Protein AF-A0A6P9B1R2-F1 (afdb_monomer_lite)

Foldseek 3Di:
DVLLVVLLVLLVVVCVPPPCVVLSVLVNVLSVLVVQLVPDPDPVSNLVSLVVSLVSLVVSLVPPPLVDDLVNCLSVLLSLLVSLLVCLVDLSSNLSSLSVLVSSCVNPVPSNLVSNLVVLVVLADALAAHFLSSLSSLLSLCVRHPSSVVSCLVVVLRVLSNLLNNLVVCVVDVDPVCLSVLQSSLSSLQSCLQRVLVSLLCVDPPPDPSNVSVVSNLVSLLCLLLDPPRDPSSNVSSVSSVLSNLVSYPDPVSSVVLVVVSVCVSVVVVVDPDDDDDPDPSD

Radius of gyration: 22.74 Å; chains: 1; bounding box: 58×35×60 Å

pLDDT: mean 87.41, std 12.75, range [36.56, 97.44]

Secondary structure (DSSP, 8-state):
-HHHHHHHHHHHHHHTSTTSHHHHHHHHHHHHHHHHHHH--SHHHHHHHHHHHHHHHHHHTTTTGGGS-HHHHHHHHHHHHHHHHTTTT-HHHHHHHHHHHHHHHHHHHHHHHHHHHHHHHTT--TTSPPPHHHHHHHHHHHHH-HHHHHHHHHTHHHHHHHHHHHHHHHTT---GGGHHHHHHHHHHHHHHHHHSHHHHHHHHHS--TTHHHHHHHHHHHHHHHH-SSS-HHHHHHHHHHHHHHHTT-SSHHHHHHHHHHHHHHHHHHHT-SS---------

Structure (mmCIF, N/CA/C/O backbone):
data_AF-A0A6P9B1R2-F1
#
_entry.id   AF-A0A6P9B1R2-F1
#
loop_
_atom_site.group_PDB
_atom_site.id
_atom_site.type_symbol
_atom_site.label_atom_id
_atom_site.label_alt_id
_atom_site.label_comp_id
_atom_site.label_asym_id
_atom_site.label_entity_id
_atom_site.label_seq_id
_atom_site.pdbx_PDB_ins_code
_atom_site.Cartn_x
_atom_site.Cartn_y
_atom_site.Cartn_z
_atom_site.occupancy
_atom_site.B_iso_or_equiv
_atom_site.auth_seq_id
_atom_site.auth_comp_id
_atom_site.auth_asym_id
_atom_site.auth_atom_id
_atom_site.pdbx_PDB_model_num
ATOM 1 N N . MET A 1 1 ? -4.380 10.735 15.163 1.00 70.19 1 MET A N 1
ATOM 2 C CA . MET A 1 1 ? -4.880 11.207 16.492 1.00 70.19 1 MET A CA 1
ATOM 3 C C . MET A 1 1 ? -6.381 11.528 16.502 1.00 70.19 1 MET A C 1
ATOM 5 O O . MET A 1 1 ? -7.088 10.914 17.285 1.00 70.19 1 MET A O 1
ATOM 9 N N . GLN A 1 2 ? -6.894 12.401 15.625 1.00 84.44 2 GLN A N 1
ATOM 10 C CA . GLN A 1 2 ? -8.318 12.799 15.629 1.00 84.44 2 GLN A CA 1
ATOM 11 C C . GLN A 1 2 ? -9.311 11.625 15.487 1.00 84.44 2 GLN A C 1
ATOM 13 O O . GLN A 1 2 ? -10.304 11.568 16.204 1.00 84.44 2 GLN A O 1
ATOM 18 N N . GLU A 1 3 ? -9.040 10.661 14.599 1.00 89.06 3 GLU A N 1
ATOM 19 C CA . GLU A 1 3 ? -9.905 9.476 14.432 1.00 89.06 3 GLU A CA 1
ATOM 20 C C . GLU A 1 3 ? -9.923 8.574 15.673 1.00 89.06 3 GLU A C 1
ATOM 22 O O . GLU A 1 3 ? -10.958 8.012 16.016 1.00 89.06 3 GLU A O 1
ATOM 27 N N . LEU A 1 4 ? -8.803 8.489 16.393 1.00 91.94 4 LEU A N 1
ATOM 28 C CA . LEU A 1 4 ? -8.714 7.719 17.632 1.00 91.94 4 LEU A CA 1
ATOM 29 C C . LEU A 1 4 ? -9.548 8.361 18.750 1.00 91.94 4 LEU A C 1
ATOM 31 O O . LEU A 1 4 ? -10.242 7.659 19.481 1.00 91.94 4 LEU A O 1
ATOM 35 N N . GLU A 1 5 ? -9.518 9.690 18.863 1.00 91.44 5 GLU A N 1
ATOM 36 C CA . GLU A 1 5 ? -10.339 10.440 19.824 1.00 91.44 5 GLU A CA 1
ATOM 37 C C . GLU A 1 5 ? -11.833 10.301 19.512 1.00 91.44 5 GLU A C 1
ATOM 39 O O . GLU A 1 5 ? -12.620 10.001 20.408 1.00 91.44 5 GLU A O 1
ATOM 44 N N . ARG A 1 6 ? -12.217 10.426 18.234 1.00 92.88 6 ARG A N 1
ATOM 45 C CA . ARG A 1 6 ? -13.597 10.204 17.769 1.00 92.88 6 ARG A CA 1
ATOM 46 C C . ARG A 1 6 ? -14.080 8.786 18.063 1.00 92.88 6 ARG A C 1
ATOM 48 O O . ARG A 1 6 ? -15.176 8.612 18.586 1.00 92.88 6 ARG A O 1
ATOM 55 N N . CYS A 1 7 ? -13.255 7.785 17.761 1.00 94.94 7 CYS A N 1
ATOM 56 C CA . CYS A 1 7 ? -13.562 6.386 18.037 1.00 94.94 7 CYS A CA 1
ATOM 57 C C . CYS A 1 7 ? -13.716 6.134 19.543 1.00 94.94 7 CYS A C 1
ATOM 59 O O . CYS A 1 7 ? -14.652 5.464 19.965 1.00 94.94 7 CYS A O 1
ATOM 61 N N . THR A 1 8 ? -12.836 6.710 20.365 1.00 94.19 8 THR A N 1
ATOM 62 C CA . THR A 1 8 ? -12.911 6.586 21.830 1.00 94.19 8 THR A CA 1
ATOM 63 C C . THR A 1 8 ? -14.202 7.200 22.368 1.00 94.19 8 THR A C 1
ATOM 65 O O . THR A 1 8 ? -14.912 6.542 23.123 1.00 94.19 8 THR A O 1
ATOM 68 N N . ALA A 1 9 ? -14.551 8.415 21.932 1.00 93.50 9 ALA A N 1
ATOM 69 C CA . ALA A 1 9 ? -15.787 9.079 22.342 1.00 93.50 9 ALA A CA 1
ATOM 70 C C . ALA A 1 9 ? -17.036 8.263 21.964 1.00 93.50 9 ALA A C 1
ATOM 72 O O . ALA A 1 9 ? -17.967 8.164 22.757 1.00 93.50 9 ALA A O 1
ATOM 73 N N . PHE A 1 10 ? -17.036 7.633 20.787 1.00 93.81 10 PHE A N 1
ATOM 74 C CA . PHE A 1 10 ? -18.135 6.782 20.332 1.00 93.81 10 PHE A CA 1
ATOM 75 C C . PHE A 1 10 ? -18.354 5.550 21.227 1.00 93.81 10 PHE A C 1
ATOM 77 O O . PHE A 1 10 ? -19.482 5.251 21.603 1.00 93.81 10 PHE A O 1
ATOM 84 N N . TYR A 1 11 ? -17.295 4.837 21.621 1.00 92.12 11 TYR A N 1
ATOM 85 C CA . TYR A 1 11 ? -17.471 3.667 22.492 1.00 92.12 11 TYR A CA 1
ATOM 86 C C . TYR A 1 11 ? -17.733 4.032 23.957 1.00 92.12 11 TYR A C 1
ATOM 88 O O . TYR A 1 11 ? -18.358 3.251 24.668 1.00 92.12 11 TYR A O 1
ATOM 96 N N . GLN A 1 12 ? -17.336 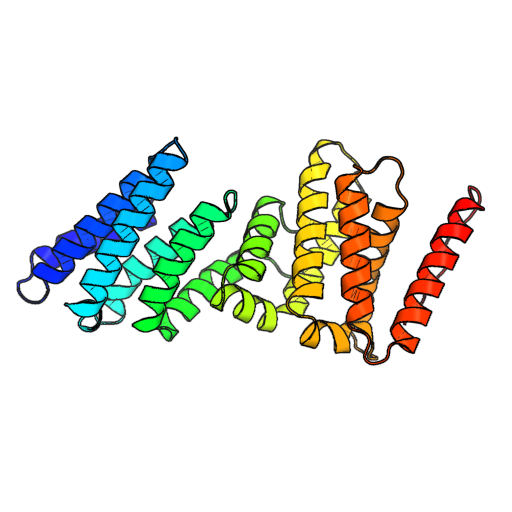5.229 24.400 1.00 91.75 12 GLN A N 1
ATOM 97 C CA . GLN A 1 12 ? -17.716 5.749 25.718 1.00 91.75 12 GLN A CA 1
ATOM 98 C C . GLN A 1 12 ? -19.224 6.008 25.825 1.00 91.75 12 GLN A C 1
ATOM 100 O O . GLN A 1 12 ? -19.808 5.764 26.878 1.00 91.75 12 GLN A O 1
ATOM 105 N N . THR A 1 13 ? -19.877 6.475 24.753 1.00 88.75 13 THR A N 1
ATOM 106 C CA . THR A 1 13 ? -21.338 6.658 24.764 1.00 88.75 13 THR A CA 1
ATOM 107 C C . THR A 1 13 ? -22.079 5.322 24.718 1.00 88.75 13 THR A C 1
ATOM 109 O O . THR A 1 13 ? -23.105 5.177 25.380 1.00 88.75 13 THR A O 1
ATOM 112 N N . LEU A 1 14 ? -21.544 4.330 23.998 1.00 83.00 14 LEU A N 1
ATOM 113 C CA . LEU A 1 14 ? -22.096 2.971 23.932 1.00 83.00 14 LEU A CA 1
ATOM 114 C C . LEU A 1 14 ? -21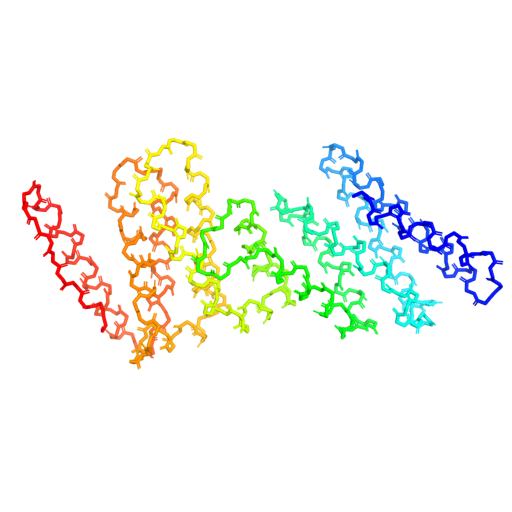.948 2.181 25.238 1.00 83.00 14 LEU A C 1
ATOM 116 O O . LEU A 1 14 ? -22.854 1.427 25.586 1.00 83.00 14 LEU A O 1
ATOM 120 N N . GLU A 1 15 ? -20.863 2.369 25.995 1.00 75.81 15 GLU A N 1
ATOM 121 C CA . GLU A 1 15 ? -20.668 1.709 27.298 1.00 75.81 15 GLU A CA 1
ATOM 122 C C . GLU A 1 15 ? -21.769 2.074 28.316 1.00 75.81 15 GLU A C 1
ATOM 124 O O . GLU A 1 15 ? -22.081 1.286 29.209 1.00 75.81 15 GLU A O 1
ATOM 129 N N . GLY A 1 16 ? -22.413 3.235 28.149 1.00 64.31 16 GLY A N 1
ATOM 130 C CA . GLY A 1 16 ? -23.575 3.650 28.939 1.00 64.31 16 GLY A CA 1
ATOM 131 C C . GLY A 1 16 ? -24.879 2.906 28.615 1.00 64.31 16 GLY A C 1
ATOM 132 O O . GLY A 1 16 ? -25.873 3.127 29.302 1.00 64.31 16 GLY A O 1
ATOM 133 N N . THR A 1 17 ? -24.900 2.043 27.592 1.00 69.00 17 THR A N 1
ATOM 134 C CA . THR A 1 17 ? -26.075 1.256 27.180 1.00 69.00 17 THR A CA 1
ATOM 135 C C . THR A 1 17 ? -25.887 -0.231 27.513 1.00 69.00 17 THR A C 1
ATOM 137 O O . THR A 1 17 ? -24.846 -0.816 27.217 1.00 69.00 17 THR A O 1
ATOM 140 N N . ASP A 1 18 ? -26.886 -0.869 28.137 1.00 67.38 18 ASP A N 1
ATOM 141 C CA . ASP A 1 18 ? -26.737 -2.213 28.735 1.00 67.38 18 ASP A CA 1
ATOM 142 C C . ASP A 1 18 ? -26.447 -3.347 27.729 1.00 67.38 18 ASP A C 1
ATOM 144 O O . ASP A 1 18 ? -25.859 -4.358 28.106 1.00 67.38 18 ASP A O 1
ATOM 148 N N . GLN A 1 19 ? -26.809 -3.204 26.448 1.00 68.81 19 GLN A N 1
ATOM 149 C CA . GLN A 1 19 ? -26.716 -4.296 25.464 1.00 68.81 19 GLN A CA 1
ATOM 150 C C . GLN A 1 19 ? -25.292 -4.621 24.984 1.00 68.81 19 GLN A C 1
ATOM 152 O O . GLN A 1 19 ? -25.050 -5.752 24.579 1.0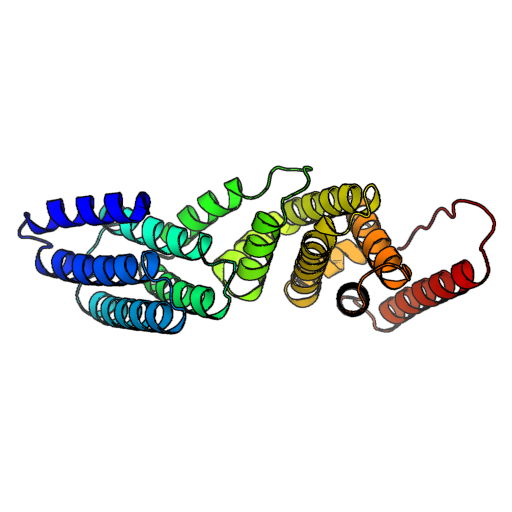0 68.81 19 GLN A O 1
ATOM 157 N N . LEU A 1 20 ? -24.348 -3.673 25.027 1.00 77.62 20 LEU A N 1
ATOM 158 C CA . LEU A 1 20 ? -22.985 -3.851 24.490 1.00 77.62 20 LEU A CA 1
ATOM 159 C C . LEU A 1 20 ? -21.897 -3.394 25.467 1.00 77.62 20 LEU A C 1
ATOM 161 O O . LEU A 1 20 ? -20.763 -3.113 25.067 1.00 77.62 20 LEU A O 1
ATOM 165 N N . ARG A 1 21 ? -22.228 -3.298 26.757 1.00 81.88 21 ARG A N 1
ATOM 166 C CA . ARG A 1 21 ? -21.353 -2.710 27.774 1.00 81.88 21 ARG A CA 1
ATOM 167 C C . ARG A 1 21 ? -20.012 -3.433 27.897 1.00 81.88 21 ARG A C 1
ATOM 169 O O . ARG A 1 21 ? -18.966 -2.789 27.874 1.00 81.88 21 ARG A O 1
ATOM 176 N N . GLU A 1 22 ? -20.023 -4.764 27.971 1.00 84.56 22 GLU A N 1
ATOM 177 C CA . GLU A 1 22 ? -18.790 -5.553 28.099 1.00 84.56 22 GLU A CA 1
ATOM 178 C C . GLU A 1 22 ? -17.910 -5.442 26.843 1.00 84.56 22 GLU A C 1
ATOM 180 O O . GLU A 1 22 ? -16.706 -5.192 26.950 1.00 84.56 22 GLU A O 1
ATOM 185 N N . THR A 1 23 ? -18.501 -5.560 25.651 1.00 87.56 23 THR A N 1
ATOM 186 C CA . THR A 1 23 ? -17.797 -5.410 24.367 1.00 87.56 23 THR A CA 1
ATOM 187 C C . THR A 1 23 ? -17.195 -4.011 24.222 1.00 87.56 23 THR A C 1
ATOM 189 O O . THR A 1 23 ? -16.020 -3.878 23.878 1.00 87.56 23 THR A O 1
ATOM 192 N N . SER A 1 24 ? -17.955 -2.969 24.566 1.00 88.25 24 SER A N 1
ATOM 193 C CA . SER A 1 24 ? -17.503 -1.572 24.512 1.00 88.25 24 SER A CA 1
ATOM 194 C C . SER A 1 24 ? -16.335 -1.316 25.464 1.00 88.25 24 SER A C 1
ATOM 196 O O . SER A 1 24 ? -15.337 -0.728 25.054 1.00 88.25 24 SER A O 1
ATOM 198 N N . SER A 1 25 ? -16.393 -1.837 26.694 1.00 89.50 25 SER A N 1
ATOM 199 C CA . SER A 1 25 ? -15.311 -1.696 27.677 1.00 89.50 25 SER A CA 1
ATOM 200 C C . SER A 1 25 ? -13.995 -2.320 27.187 1.00 89.50 25 SER A C 1
ATOM 202 O O . SER A 1 25 ? -12.922 -1.716 27.257 1.00 89.50 25 SER A O 1
ATOM 204 N N . HIS A 1 26 ? -14.065 -3.507 26.578 1.00 90.56 26 HIS A N 1
ATOM 205 C CA . HIS A 1 26 ? -12.893 -4.157 25.988 1.00 90.56 26 HIS A CA 1
ATOM 206 C C . HIS A 1 26 ? -12.357 -3.420 24.750 1.00 90.56 26 HIS A C 1
ATOM 208 O O . HIS A 1 26 ? -11.141 -3.383 24.537 1.00 90.56 26 HIS A O 1
ATOM 214 N N . ILE A 1 27 ? -13.230 -2.815 23.939 1.00 93.19 27 ILE A N 1
ATOM 215 C CA . ILE A 1 27 ? -12.806 -1.970 22.815 1.00 93.19 27 ILE A CA 1
ATOM 216 C C . ILE A 1 27 ? -12.114 -0.708 23.328 1.00 93.19 27 ILE A C 1
ATOM 218 O O . ILE A 1 27 ? -11.081 -0.327 22.784 1.00 93.19 27 ILE A O 1
ATOM 222 N N . LEU A 1 28 ? -12.601 -0.099 24.409 1.00 94.31 28 LEU A N 1
ATOM 223 C CA . LEU A 1 28 ? -11.943 1.049 25.034 1.00 94.31 28 LEU A CA 1
ATOM 224 C C . LEU A 1 28 ? -10.533 0.702 25.531 1.00 94.31 28 LEU A C 1
ATOM 226 O O . LEU A 1 28 ? -9.613 1.492 25.319 1.00 94.31 28 LEU A O 1
ATOM 230 N N . LEU A 1 29 ? -10.322 -0.495 26.090 1.00 94.50 29 LEU A N 1
ATOM 231 C CA . LEU A 1 29 ? -8.975 -0.978 26.432 1.00 94.50 29 LEU A CA 1
ATOM 232 C C . LEU A 1 29 ? -8.079 -1.109 25.192 1.00 94.50 29 LEU A C 1
ATOM 234 O O . LEU A 1 29 ? -6.918 -0.700 25.215 1.00 94.50 29 LEU A O 1
ATOM 238 N N . LEU A 1 30 ? -8.613 -1.634 24.087 1.00 95.12 30 LEU A N 1
ATOM 239 C CA . LEU A 1 30 ? -7.881 -1.715 22.822 1.00 95.12 30 LEU A CA 1
ATOM 240 C C . LEU A 1 30 ? -7.515 -0.321 22.290 1.00 95.12 30 LEU A C 1
ATOM 242 O O . LEU A 1 30 ? -6.375 -0.097 21.877 1.00 95.12 30 LEU A O 1
ATOM 246 N N . LEU A 1 31 ? -8.449 0.631 22.334 1.00 95.62 31 LEU A N 1
ATOM 247 C CA . LEU A 1 31 ? -8.218 2.013 21.911 1.00 95.62 31 LEU A CA 1
ATOM 248 C C . LEU A 1 31 ? -7.200 2.712 22.813 1.00 95.62 31 LEU A C 1
ATOM 250 O O . LEU A 1 31 ? -6.373 3.476 22.318 1.00 95.62 31 LEU A O 1
ATOM 254 N N . GLN A 1 32 ? -7.181 2.401 24.110 1.00 95.50 32 GLN A N 1
ATOM 255 C CA . GLN A 1 32 ? -6.156 2.880 25.029 1.00 95.50 32 GLN A CA 1
ATOM 256 C C . GLN A 1 32 ? -4.766 2.374 24.622 1.00 95.50 32 GLN A C 1
ATOM 258 O O . GLN A 1 32 ? -3.831 3.176 24.547 1.00 95.50 32 GLN A O 1
ATOM 263 N N . SER A 1 33 ? -4.614 1.088 24.286 1.00 95.75 33 SER A N 1
ATOM 264 C CA . SER A 1 33 ? -3.348 0.553 23.762 1.00 95.75 33 SER A CA 1
ATOM 265 C C . SER A 1 33 ? -2.939 1.238 22.450 1.00 95.75 33 SER A C 1
ATOM 267 O O . SER A 1 33 ? -1.780 1.633 22.303 1.00 95.75 33 SER A O 1
ATOM 269 N N . LEU A 1 34 ? -3.879 1.478 21.526 1.00 95.38 34 LEU A N 1
ATOM 270 C CA . LEU A 1 34 ? -3.610 2.241 20.296 1.00 95.38 34 LEU A CA 1
ATOM 271 C C . LEU A 1 34 ? -3.215 3.701 20.585 1.00 95.38 34 LEU A C 1
ATOM 273 O O . LEU A 1 34 ? -2.345 4.254 19.911 1.00 95.38 34 LEU A O 1
ATOM 277 N N . GLN A 1 35 ? -3.775 4.316 21.625 1.00 94.31 35 GLN A N 1
ATOM 278 C CA . GLN A 1 35 ? -3.403 5.661 22.062 1.00 94.31 35 GLN A CA 1
ATOM 279 C C . GLN A 1 35 ? -1.986 5.717 22.622 1.00 94.31 35 GLN A C 1
ATOM 281 O O . GLN A 1 35 ? -1.231 6.634 22.292 1.00 94.31 35 GLN A O 1
ATOM 286 N N . GLN A 1 36 ? -1.601 4.732 23.434 1.00 93.56 36 GLN A N 1
ATOM 287 C CA . GLN A 1 36 ? -0.235 4.622 23.948 1.00 93.56 36 GLN A CA 1
ATOM 288 C C . GLN A 1 36 ? 0.764 4.337 22.824 1.00 93.56 36 GLN A C 1
ATOM 290 O O . GLN A 1 36 ? 1.874 4.870 22.819 1.00 93.56 36 GLN A O 1
ATOM 295 N N . PHE A 1 37 ? 0.365 3.542 21.831 1.00 93.75 37 PHE A N 1
ATOM 296 C CA . PHE A 1 37 ? 1.126 3.360 20.602 1.00 93.75 37 PHE A CA 1
ATOM 297 C C . PHE A 1 37 ? 1.344 4.698 19.865 1.00 93.75 37 PHE A C 1
ATOM 299 O O . PHE A 1 37 ? 2.488 5.040 19.554 1.00 93.75 37 PHE A O 1
ATOM 306 N N . ALA A 1 38 ? 0.282 5.476 19.634 1.00 91.25 38 ALA A N 1
ATOM 307 C CA . ALA A 1 38 ? 0.357 6.735 18.893 1.00 91.25 38 ALA A CA 1
ATOM 308 C C . ALA A 1 38 ? 1.213 7.796 19.609 1.00 91.25 38 ALA A C 1
ATOM 310 O O . ALA A 1 38 ? 1.971 8.516 18.961 1.00 91.25 38 ALA A O 1
ATOM 311 N N . LYS A 1 39 ? 1.131 7.864 20.946 1.00 90.38 39 LYS A N 1
ATOM 312 C CA . LYS A 1 39 ? 1.898 8.805 21.785 1.00 90.38 39 LYS A CA 1
ATOM 313 C C . LYS A 1 39 ? 3.344 8.371 22.040 1.00 90.38 39 LYS A C 1
ATOM 315 O O . LYS A 1 39 ? 4.161 9.188 22.457 1.00 90.38 39 LYS A O 1
ATOM 320 N N . GLY A 1 40 ? 3.669 7.096 21.834 1.00 86.69 40 GLY A N 1
ATOM 321 C CA . GLY A 1 40 ? 5.012 6.584 22.078 1.00 86.69 40 GLY A CA 1
ATOM 322 C C . GLY A 1 40 ? 6.051 7.236 21.160 1.00 86.69 40 GLY A C 1
ATOM 323 O O . GLY A 1 40 ? 5.804 7.440 19.977 1.00 86.69 40 GLY A O 1
ATOM 324 N N . SER A 1 41 ? 7.247 7.511 21.675 1.00 84.06 41 SER A N 1
ATOM 325 C CA . SER A 1 41 ? 8.403 7.939 20.866 1.00 84.06 41 SER A CA 1
ATOM 326 C C . SER A 1 41 ? 9.376 6.788 20.585 1.00 84.06 41 SER A C 1
ATOM 328 O O . SER A 1 41 ? 10.067 6.779 19.570 1.00 84.06 41 SER A O 1
ATOM 330 N N . VAL A 1 42 ? 9.392 5.770 21.451 1.00 91.31 42 VAL A N 1
ATOM 331 C CA . VAL A 1 42 ? 10.317 4.630 21.381 1.00 91.31 42 VAL A CA 1
ATOM 332 C C . VAL A 1 42 ? 9.690 3.463 20.617 1.00 91.31 42 VAL A C 1
ATOM 334 O O . VAL A 1 42 ? 8.636 2.955 21.005 1.00 91.31 42 VAL A O 1
ATOM 337 N N . LYS A 1 43 ? 10.378 2.975 19.573 1.00 88.62 43 LYS A N 1
ATOM 338 C CA . LYS A 1 43 ? 9.916 1.868 18.711 1.00 88.62 43 LYS A CA 1
ATOM 339 C C . LYS A 1 43 ? 9.487 0.628 19.504 1.00 88.62 43 LYS A C 1
ATOM 341 O O . LYS A 1 43 ? 8.390 0.124 19.298 1.00 88.62 43 LYS A O 1
ATOM 346 N N . ARG A 1 44 ? 10.309 0.178 20.457 1.00 90.50 44 ARG A N 1
ATOM 347 C CA . ARG A 1 44 ? 10.016 -1.004 21.289 1.00 90.50 44 ARG A CA 1
ATOM 348 C C . ARG A 1 44 ? 8.722 -0.852 22.098 1.00 90.50 44 ARG A C 1
ATOM 350 O O . ARG A 1 44 ? 7.967 -1.809 22.237 1.00 90.50 44 ARG A O 1
ATOM 357 N N . CYS A 1 45 ? 8.444 0.350 22.606 1.00 91.12 45 CYS A N 1
ATOM 358 C CA . CYS A 1 45 ? 7.199 0.635 23.320 1.00 91.12 45 CYS A CA 1
ATOM 359 C C . CYS A 1 45 ? 6.000 0.619 22.365 1.00 91.12 45 CYS A C 1
ATOM 361 O O . CYS A 1 45 ? 4.975 0.027 22.690 1.00 91.12 45 CYS A O 1
ATOM 363 N N . LYS A 1 46 ? 6.144 1.200 21.164 1.00 93.50 46 LYS A N 1
ATOM 364 C CA . LYS A 1 46 ? 5.117 1.132 20.113 1.00 93.50 46 LYS A CA 1
ATOM 365 C C . LYS A 1 46 ? 4.768 -0.312 19.753 1.00 93.50 46 LYS A C 1
ATOM 367 O O . LYS A 1 46 ? 3.594 -0.659 19.719 1.00 93.50 46 LYS A O 1
ATOM 372 N N . GLU A 1 47 ? 5.774 -1.155 19.537 1.00 93.75 47 GLU A N 1
ATOM 373 C CA . GLU A 1 47 ? 5.577 -2.574 19.219 1.00 93.75 47 GLU A CA 1
ATOM 374 C C . GLU A 1 47 ? 4.859 -3.326 20.340 1.00 93.75 47 GLU A C 1
ATOM 376 O O . GLU A 1 47 ? 3.946 -4.098 20.056 1.00 93.75 47 GLU A O 1
ATOM 381 N N . LYS A 1 48 ? 5.231 -3.070 21.602 1.00 94.44 48 LYS A N 1
ATOM 382 C CA . LYS A 1 48 ? 4.562 -3.655 22.770 1.00 94.44 48 LYS A CA 1
ATOM 383 C C . LYS A 1 48 ? 3.083 -3.259 22.830 1.00 94.44 48 LYS A C 1
ATOM 385 O O . LYS A 1 48 ? 2.232 -4.125 22.980 1.00 94.44 48 LYS A O 1
ATOM 390 N N . ASN A 1 49 ? 2.772 -1.977 22.653 1.00 95.12 49 ASN A N 1
ATOM 391 C CA . ASN A 1 49 ? 1.390 -1.491 22.682 1.00 95.12 49 ASN A CA 1
ATOM 392 C C . ASN A 1 49 ? 0.541 -2.074 21.534 1.00 95.12 49 ASN A C 1
ATOM 394 O O . ASN A 1 49 ? -0.624 -2.405 21.737 1.00 95.12 49 ASN A O 1
ATOM 398 N N . LEU A 1 50 ? 1.116 -2.252 20.337 1.00 96.00 50 LEU A N 1
ATOM 399 C CA . LEU A 1 50 ? 0.426 -2.920 19.223 1.00 96.00 50 LEU A CA 1
ATOM 400 C C . LEU A 1 50 ? 0.224 -4.421 19.464 1.00 96.00 50 LEU A C 1
ATOM 402 O O . LEU A 1 50 ? -0.780 -4.983 19.027 1.00 96.00 50 LEU A O 1
ATOM 406 N N . GLU A 1 51 ? 1.160 -5.077 20.148 1.00 95.25 51 GLU A N 1
ATOM 407 C CA . GLU A 1 51 ? 1.007 -6.470 20.574 1.00 95.25 51 GLU A CA 1
ATOM 408 C C . GLU A 1 51 ? -0.155 -6.615 21.566 1.00 95.25 51 GLU A C 1
ATOM 410 O O . GLU A 1 51 ? -1.029 -7.456 21.372 1.00 95.25 51 GLU A O 1
ATOM 415 N N . GLU A 1 52 ? -0.221 -5.746 22.577 1.00 95.75 52 GLU A N 1
ATOM 416 C CA . GLU A 1 52 ? -1.333 -5.705 23.533 1.00 95.75 52 GLU A CA 1
ATOM 417 C C . GLU A 1 52 ? -2.675 -5.456 22.825 1.00 95.75 52 GLU A C 1
ATOM 419 O O . GLU A 1 52 ? -3.626 -6.213 23.032 1.00 95.75 52 GLU A O 1
ATOM 424 N N . ALA A 1 53 ? -2.737 -4.473 21.918 1.00 96.19 53 ALA A N 1
ATOM 425 C CA . ALA A 1 53 ? -3.930 -4.202 21.114 1.00 96.19 53 ALA A CA 1
ATOM 426 C C . ALA A 1 53 ? -4.354 -5.424 20.276 1.00 96.19 53 ALA A C 1
ATOM 428 O O . ALA A 1 53 ? -5.534 -5.768 20.227 1.00 96.19 53 ALA A O 1
ATOM 429 N N . SER A 1 54 ? -3.395 -6.130 19.669 1.00 94.50 54 SER A N 1
ATOM 430 C CA . SER A 1 54 ? -3.663 -7.347 18.889 1.00 94.50 54 SER A CA 1
ATOM 431 C C . SER A 1 54 ? -4.238 -8.471 19.757 1.00 94.50 54 SER A C 1
ATOM 433 O O . SER A 1 54 ? -5.180 -9.155 19.353 1.00 94.50 54 SER A O 1
ATOM 435 N N . GLN A 1 55 ? -3.708 -8.656 20.968 1.00 94.06 55 GLN A N 1
ATOM 436 C CA . GLN A 1 55 ? -4.190 -9.669 21.908 1.00 94.06 55 GLN A CA 1
ATOM 437 C C . GLN A 1 55 ? -5.592 -9.349 22.434 1.00 94.06 55 GLN A C 1
ATOM 439 O O . GLN A 1 55 ? -6.415 -10.259 22.565 1.00 94.06 55 GLN A O 1
ATOM 444 N N . LEU A 1 56 ? -5.878 -8.073 22.707 1.00 94.06 56 LEU A N 1
ATOM 445 C CA . LEU A 1 56 ? -7.213 -7.608 23.082 1.00 94.06 56 LEU A CA 1
ATOM 446 C C . LEU A 1 56 ? -8.211 -7.854 21.947 1.00 94.06 56 LEU A C 1
ATOM 448 O O . LEU A 1 56 ? -9.262 -8.449 22.191 1.00 94.06 56 LEU A O 1
ATOM 452 N N . LEU A 1 57 ? -7.849 -7.518 20.703 1.00 93.56 57 LEU A N 1
ATOM 453 C CA . LEU A 1 57 ? -8.704 -7.779 19.546 1.00 93.56 57 LEU A CA 1
ATOM 454 C C . LEU A 1 57 ? -8.977 -9.275 19.374 1.00 93.56 57 LEU A C 1
ATOM 456 O O . LEU A 1 57 ? -10.120 -9.678 19.211 1.00 93.56 57 LEU A O 1
ATOM 460 N N . ALA A 1 58 ? -7.957 -10.126 19.499 1.00 91.06 58 ALA A N 1
ATOM 461 C CA . ALA A 1 58 ? -8.125 -11.574 19.388 1.00 91.06 58 ALA A CA 1
ATOM 462 C C . ALA A 1 58 ? -9.024 -12.178 20.487 1.00 91.06 58 ALA A C 1
ATOM 464 O O . ALA A 1 58 ? -9.572 -13.273 20.319 1.00 91.06 58 ALA A O 1
ATOM 465 N N . ARG A 1 59 ? -9.156 -11.521 21.647 1.00 89.75 59 ARG A N 1
ATOM 466 C CA . ARG A 1 59 ? -10.130 -11.900 22.687 1.00 89.75 59 ARG A CA 1
ATOM 467 C C . ARG A 1 59 ? -11.529 -11.401 22.325 1.00 89.75 59 ARG A C 1
ATOM 469 O O . ARG A 1 59 ? -12.468 -12.186 22.413 1.00 89.75 59 ARG A O 1
ATOM 476 N N . LEU A 1 60 ? -11.641 -10.158 21.854 1.00 89.25 60 LEU A N 1
ATOM 477 C CA . LEU A 1 60 ? -12.885 -9.546 21.374 1.00 89.25 60 LEU A CA 1
ATOM 478 C C . LEU A 1 60 ? -13.521 -10.331 20.221 1.00 89.25 60 LEU A C 1
ATOM 480 O O . LEU A 1 60 ? -14.713 -10.630 20.272 1.00 89.25 60 LEU A O 1
ATOM 484 N N . SER A 1 61 ? -12.729 -10.745 19.228 1.00 86.75 61 SER A N 1
ATOM 485 C CA . SER A 1 61 ? -13.191 -11.553 18.089 1.00 86.75 61 SER A CA 1
ATOM 486 C C . SER A 1 61 ? -13.852 -12.868 18.509 1.00 86.75 61 SER A C 1
ATOM 488 O O . SER A 1 61 ? -14.649 -13.411 17.759 1.00 86.75 61 SER A O 1
ATOM 490 N N . ARG A 1 62 ? -13.539 -13.386 19.705 1.00 84.06 62 ARG A N 1
ATOM 491 C CA . ARG A 1 62 ? -14.135 -14.617 20.247 1.00 84.06 62 ARG A CA 1
ATOM 492 C C . ARG A 1 62 ? -15.364 -14.380 21.124 1.00 84.06 62 ARG A C 1
ATOM 494 O O . ARG A 1 62 ? -16.025 -15.354 21.463 1.00 84.06 62 ARG A O 1
ATOM 501 N N . ARG A 1 63 ? -15.604 -13.145 21.574 1.00 75.38 63 ARG A N 1
ATOM 502 C CA . ARG A 1 63 ? -16.507 -12.856 22.703 1.00 75.38 63 ARG A CA 1
ATOM 503 C C . ARG A 1 63 ? -17.560 -11.777 22.460 1.00 75.38 63 ARG A C 1
ATOM 505 O O . ARG A 1 63 ? -18.388 -11.600 23.335 1.00 75.38 63 ARG A O 1
ATOM 512 N N . GLY A 1 64 ? -17.524 -11.057 21.340 1.00 76.19 64 GLY A N 1
ATOM 513 C CA . GLY A 1 64 ? -18.530 -10.014 21.096 1.00 76.19 64 GLY A CA 1
ATOM 514 C C . GLY A 1 64 ? -18.284 -9.110 19.893 1.00 76.19 64 GLY A C 1
ATOM 515 O O . GLY A 1 64 ? -19.160 -8.341 19.522 1.00 76.19 64 GLY A O 1
ATOM 516 N N . LEU A 1 65 ? -17.125 -9.192 19.227 1.00 83.00 65 LEU A N 1
ATOM 517 C CA . LEU A 1 65 ? -16.857 -8.336 18.063 1.00 83.00 65 LEU A CA 1
ATOM 518 C C . LEU A 1 65 ? -17.828 -8.595 16.896 1.00 83.00 65 LEU A C 1
ATOM 520 O O . LEU A 1 65 ? -18.167 -7.660 16.182 1.00 83.00 65 LEU A O 1
ATOM 524 N N . GLY A 1 66 ? -18.288 -9.840 16.731 1.00 81.25 66 GLY A N 1
ATOM 525 C CA . GLY A 1 66 ? -19.284 -10.210 15.720 1.00 81.25 66 GLY A CA 1
ATOM 526 C C . GLY A 1 66 ? -20.717 -9.771 16.049 1.00 81.25 66 GLY A C 1
ATOM 527 O O . GLY A 1 66 ? -21.582 -9.855 15.185 1.00 81.25 66 GLY A O 1
ATOM 528 N N . GLU A 1 67 ? -20.976 -9.303 17.273 1.00 84.19 67 GLU A N 1
ATOM 529 C CA . GLU A 1 67 ? -22.277 -8.750 17.678 1.00 84.19 67 GLU A CA 1
ATOM 530 C C . GLU A 1 67 ? -22.412 -7.273 17.290 1.00 84.19 67 GLU A C 1
ATOM 532 O O . GLU A 1 67 ? -23.517 -6.732 17.280 1.00 84.19 67 GLU A O 1
ATOM 537 N N . LEU A 1 68 ? -21.294 -6.613 16.963 1.00 86.88 68 LEU A N 1
ATOM 538 C CA . LEU A 1 68 ? -21.314 -5.246 16.467 1.00 86.88 68 LEU A CA 1
ATOM 539 C C . LEU A 1 68 ? -21.885 -5.214 15.056 1.00 86.88 68 LEU A C 1
ATOM 541 O O . LEU A 1 68 ? -21.394 -5.885 14.144 1.00 86.88 68 LEU A O 1
ATOM 545 N N . ASP A 1 69 ? -22.875 -4.354 14.859 1.00 89.81 69 ASP A N 1
ATOM 546 C CA . ASP A 1 69 ? -23.312 -4.017 13.519 1.00 89.81 69 ASP A CA 1
ATOM 547 C C . ASP A 1 69 ? -22.243 -3.198 12.770 1.00 89.81 69 ASP A C 1
ATOM 549 O O . ASP A 1 69 ? -21.182 -2.813 13.283 1.00 89.81 69 ASP A O 1
ATOM 553 N N . ARG A 1 70 ? -22.520 -2.944 11.491 1.00 93.00 70 ARG A N 1
ATOM 554 C CA . ARG A 1 70 ? -21.614 -2.201 10.613 1.00 93.00 70 ARG A CA 1
ATOM 555 C C . ARG A 1 70 ? -21.315 -0.797 11.149 1.00 93.00 70 ARG A C 1
ATOM 557 O O . ARG A 1 70 ? -20.171 -0.355 11.050 1.00 93.00 70 ARG A O 1
ATOM 564 N N . GLU A 1 71 ? -22.312 -0.114 11.707 1.00 91.19 71 GLU A N 1
ATOM 565 C CA . GLU A 1 71 ? -22.189 1.268 12.183 1.00 91.19 71 GLU A CA 1
ATOM 566 C C . GLU A 1 71 ? -21.377 1.347 13.476 1.00 91.19 71 GLU A C 1
ATOM 568 O O . GLU A 1 71 ? -20.530 2.229 13.621 1.00 91.19 71 GLU A O 1
ATOM 573 N N . ALA A 1 72 ? -21.549 0.380 14.375 1.00 91.06 72 ALA A N 1
ATOM 574 C CA . ALA A 1 72 ? -20.777 0.269 15.598 1.00 91.06 72 ALA A CA 1
ATOM 575 C C . ALA A 1 72 ? -19.328 -0.151 15.337 1.00 91.06 72 ALA A C 1
ATOM 577 O O . ALA A 1 72 ? -18.446 0.249 16.087 1.00 91.06 72 ALA A O 1
ATOM 578 N N . MET A 1 73 ? -19.045 -0.926 14.287 1.00 93.25 73 MET A N 1
ATOM 579 C CA . MET A 1 73 ? -17.686 -1.365 13.941 1.00 93.25 73 MET A CA 1
ATOM 580 C C . MET A 1 73 ? -16.902 -0.340 13.104 1.00 93.25 73 MET A C 1
ATOM 582 O O . MET A 1 73 ? -15.669 -0.294 13.161 1.00 93.25 73 MET A O 1
ATOM 586 N N . LEU A 1 74 ? -17.593 0.502 12.336 1.00 95.25 74 LEU A N 1
ATOM 587 C CA . LEU A 1 74 ? -16.986 1.462 11.414 1.00 95.25 74 LEU A CA 1
ATOM 588 C C . LEU A 1 74 ? -15.958 2.416 12.072 1.00 95.25 74 LEU A C 1
ATOM 590 O O . LEU A 1 74 ? -14.869 2.567 11.507 1.00 95.25 74 LEU A O 1
ATOM 594 N N . PRO A 1 75 ? -16.215 3.036 13.244 1.00 95.25 75 PRO A N 1
ATOM 595 C CA . PRO A 1 75 ? -15.238 3.902 13.908 1.00 95.25 75 PRO A CA 1
ATOM 596 C C . PRO A 1 75 ? -13.930 3.181 14.245 1.00 95.25 75 PRO A C 1
ATOM 598 O O . PRO A 1 75 ? -12.849 3.741 14.051 1.00 95.25 75 PRO A O 1
ATOM 601 N N . LEU A 1 76 ? -14.017 1.919 14.679 1.00 95.62 76 LEU A N 1
ATOM 602 C CA . LEU A 1 76 ? -12.848 1.102 14.998 1.00 95.62 76 LEU A CA 1
ATOM 603 C C . LEU A 1 76 ? -12.027 0.790 13.743 1.00 95.62 76 LEU A C 1
ATOM 605 O O . LEU A 1 76 ? -10.806 0.961 13.751 1.00 95.62 76 LEU A O 1
ATOM 609 N N . VAL A 1 77 ? -12.691 0.396 12.652 1.00 96.62 77 VAL A N 1
ATOM 610 C CA . VAL A 1 77 ? -12.038 0.143 11.356 1.00 96.62 77 VAL A CA 1
ATOM 611 C C . VAL A 1 77 ? -11.311 1.393 10.860 1.00 96.62 77 VAL A C 1
ATOM 613 O O . VAL A 1 77 ? -10.122 1.324 10.542 1.00 96.62 77 VAL A O 1
ATOM 616 N N . ARG A 1 78 ? -11.980 2.555 10.861 1.00 96.19 78 ARG A N 1
ATOM 617 C CA . ARG A 1 78 ? -11.365 3.834 10.465 1.00 96.19 78 ARG A CA 1
ATOM 618 C C . ARG A 1 78 ? -10.168 4.186 11.330 1.00 96.19 78 ARG A C 1
ATOM 620 O O . ARG A 1 78 ? -9.133 4.586 10.801 1.00 96.19 78 ARG A O 1
ATOM 627 N N . CYS A 1 79 ? -10.291 4.011 12.642 1.00 96.19 79 CYS A N 1
ATOM 628 C CA . CYS A 1 79 ? -9.213 4.286 13.578 1.00 96.19 79 CYS A CA 1
ATOM 629 C C . CYS A 1 79 ? -7.970 3.437 13.277 1.00 96.19 79 CYS A C 1
ATOM 631 O O . CYS A 1 79 ? -6.874 3.981 13.143 1.00 96.19 79 CYS A O 1
ATOM 633 N N . VAL A 1 80 ? -8.128 2.116 13.141 1.00 96.38 80 VAL A N 1
ATOM 634 C CA . VAL A 1 80 ? -7.002 1.199 12.902 1.00 96.38 80 VAL A CA 1
ATOM 635 C C . VAL A 1 80 ? -6.357 1.454 11.541 1.00 96.38 80 VAL A C 1
ATOM 637 O O . VAL A 1 80 ? -5.133 1.575 11.470 1.00 96.38 80 VAL A O 1
ATOM 640 N N . LEU A 1 81 ? -7.156 1.604 10.480 1.00 96.12 81 LEU A N 1
ATOM 641 C CA . LEU A 1 81 ? -6.632 1.925 9.151 1.00 96.12 81 LEU A CA 1
ATOM 642 C C . LEU A 1 81 ? -5.903 3.272 9.152 1.00 96.12 81 LEU A C 1
ATOM 644 O O . LEU A 1 81 ? -4.832 3.396 8.564 1.00 96.12 81 LEU A O 1
ATOM 648 N N . ARG A 1 82 ? -6.413 4.279 9.871 1.00 94.44 82 ARG A N 1
ATOM 649 C CA . ARG A 1 82 ? -5.723 5.567 9.997 1.00 94.44 82 ARG A CA 1
ATOM 650 C C . ARG A 1 82 ? -4.387 5.434 10.724 1.00 94.44 82 ARG A C 1
ATOM 652 O O . ARG A 1 82 ? -3.402 6.007 10.267 1.00 94.44 82 ARG A O 1
ATOM 659 N N . CYS A 1 83 ? -4.325 4.653 11.802 1.00 93.88 83 CYS A N 1
ATOM 660 C CA . CYS A 1 83 ? -3.057 4.336 12.458 1.00 93.88 83 CYS A CA 1
ATOM 661 C C . CYS A 1 83 ? -2.084 3.646 11.493 1.00 93.88 83 CYS A C 1
ATOM 663 O O . CYS A 1 83 ? -0.909 3.996 11.478 1.00 93.88 83 CYS A O 1
ATOM 665 N N . GLN A 1 84 ? -2.561 2.714 10.664 1.00 94.38 84 GLN A N 1
ATOM 666 C CA . GLN A 1 84 ? -1.734 2.039 9.661 1.00 94.38 84 GLN A CA 1
ATOM 667 C C . GLN A 1 84 ? -1.146 3.036 8.651 1.00 94.38 84 GLN A C 1
ATOM 669 O O . GLN A 1 84 ? 0.069 3.046 8.445 1.00 94.38 84 GLN A O 1
ATOM 674 N N . MET A 1 85 ? -1.975 3.937 8.112 1.00 91.50 85 MET A N 1
ATOM 675 C CA . MET A 1 85 ? -1.555 5.009 7.197 1.00 91.50 85 MET A CA 1
ATOM 676 C C . MET A 1 85 ? -0.481 5.930 7.797 1.00 91.50 85 MET A C 1
ATOM 678 O O . MET A 1 85 ? 0.387 6.417 7.083 1.00 91.50 85 MET A O 1
ATOM 682 N N . GLU A 1 86 ? -0.510 6.151 9.113 1.00 90.19 86 GLU A N 1
ATOM 683 C CA . GLU A 1 86 ? 0.449 7.001 9.834 1.00 90.19 86 GLU A CA 1
ATOM 684 C C . GLU A 1 86 ? 1.769 6.265 10.189 1.00 90.19 86 GLU A C 1
ATOM 686 O O . GLU A 1 86 ? 2.684 6.872 10.745 1.00 90.19 86 GLU A O 1
ATOM 691 N N . THR A 1 87 ? 1.909 4.967 9.870 1.00 89.94 87 THR A N 1
ATOM 692 C CA . THR A 1 87 ? 3.085 4.131 10.229 1.00 89.94 87 THR A CA 1
ATOM 693 C C . THR A 1 87 ? 3.979 3.718 9.070 1.00 89.94 87 THR A C 1
ATOM 695 O O . THR A 1 87 ? 4.802 2.807 9.196 1.00 89.94 87 THR A O 1
ATOM 698 N N . THR A 1 88 ? 3.876 4.405 7.941 1.00 84.56 88 THR A N 1
ATOM 699 C CA . THR A 1 88 ? 4.503 3.985 6.681 1.00 84.56 88 THR A CA 1
ATOM 700 C C . THR A 1 88 ? 6.026 4.175 6.639 1.00 84.56 88 THR A C 1
ATOM 702 O O . THR A 1 88 ? 6.699 3.779 5.690 1.00 84.56 88 THR A O 1
ATOM 705 N N . THR A 1 89 ? 6.615 4.694 7.714 1.00 85.88 89 THR A N 1
ATOM 706 C CA . THR A 1 89 ? 8.069 4.771 7.915 1.00 85.88 89 THR A CA 1
ATOM 707 C C . THR A 1 89 ? 8.653 3.540 8.620 1.00 85.88 89 THR A C 1
ATOM 709 O O . THR A 1 89 ? 9.870 3.422 8.748 1.00 85.88 89 THR A O 1
ATOM 712 N N . SER A 1 90 ? 7.823 2.598 9.088 1.00 91.19 90 SER A N 1
ATOM 713 C CA . SER A 1 90 ? 8.275 1.397 9.801 1.00 91.19 90 SER A CA 1
ATOM 714 C C . SER A 1 90 ? 7.477 0.161 9.390 1.00 91.19 90 SER A C 1
ATOM 716 O O . SER A 1 90 ? 6.403 -0.091 9.938 1.00 91.19 90 SER A O 1
ATOM 718 N N . SER A 1 91 ? 8.054 -0.665 8.505 1.00 90.69 91 SER A N 1
ATOM 719 C CA . SER A 1 91 ? 7.466 -1.953 8.079 1.00 90.69 91 SER A CA 1
ATOM 720 C C . SER A 1 91 ? 7.052 -2.806 9.289 1.00 90.69 91 SER A C 1
ATOM 722 O O . SER A 1 91 ? 5.900 -3.197 9.404 1.00 90.69 91 SER A O 1
ATOM 724 N N . SER A 1 92 ? 7.911 -2.955 10.304 1.00 93.31 92 SER A N 1
ATOM 725 C CA . SER A 1 92 ? 7.576 -3.731 11.514 1.00 93.31 92 SER A CA 1
ATOM 726 C C . SER A 1 92 ? 6.321 -3.259 12.273 1.00 93.31 92 SER A C 1
ATOM 728 O O . SER A 1 92 ? 5.595 -4.087 12.823 1.00 93.31 92 SER A O 1
ATOM 730 N N . LEU A 1 93 ? 6.057 -1.946 12.331 1.00 94.75 93 LEU A N 1
ATOM 731 C CA . LEU A 1 93 ? 4.845 -1.416 12.971 1.00 94.75 93 LEU A CA 1
ATOM 732 C C . LEU A 1 93 ? 3.640 -1.564 12.040 1.00 94.75 93 LEU A C 1
ATOM 734 O O . LEU A 1 93 ? 2.569 -1.967 12.491 1.00 94.75 93 LEU A O 1
ATOM 738 N N . PHE A 1 94 ? 3.849 -1.311 10.748 1.00 95.75 94 PHE A N 1
ATOM 739 C CA . PHE A 1 94 ? 2.852 -1.499 9.705 1.00 95.75 94 PHE A CA 1
ATOM 740 C C . PHE A 1 94 ? 2.330 -2.942 9.675 1.00 95.75 94 PHE A C 1
ATOM 742 O O . PHE A 1 94 ? 1.126 -3.145 9.781 1.00 95.75 94 PHE A O 1
ATOM 749 N N . CYS A 1 95 ? 3.205 -3.954 9.637 1.00 94.69 95 CYS A N 1
ATOM 750 C CA . CYS A 1 95 ? 2.809 -5.368 9.612 1.00 94.69 95 CYS A CA 1
ATOM 751 C C . CYS A 1 95 ? 2.047 -5.783 10.881 1.00 94.69 95 CYS A C 1
ATOM 753 O O . CYS A 1 95 ? 1.194 -6.667 10.843 1.00 94.69 95 CYS A O 1
ATOM 755 N N . ARG A 1 96 ? 2.338 -5.165 12.035 1.00 95.25 96 ARG A N 1
ATOM 756 C CA . ARG A 1 96 ? 1.566 -5.401 13.268 1.00 95.25 96 ARG A CA 1
ATOM 757 C C . ARG A 1 96 ? 0.156 -4.825 13.156 1.00 95.25 96 ARG A C 1
ATOM 759 O O . ARG A 1 96 ? -0.791 -5.503 13.536 1.00 95.25 96 ARG A O 1
ATOM 766 N N . LEU A 1 97 ? 0.009 -3.623 12.602 1.00 96.19 97 LEU A N 1
ATOM 767 C CA . LEU A 1 97 ? -1.302 -3.037 12.317 1.00 96.19 97 LEU A CA 1
ATOM 768 C C . LEU A 1 97 ? -2.053 -3.820 11.233 1.00 96.19 97 LEU A C 1
ATOM 770 O O . LEU A 1 97 ? -3.242 -4.057 11.402 1.00 96.19 97 LEU A O 1
ATOM 774 N N . GLU A 1 98 ? -1.373 -4.323 10.201 1.00 96.31 98 GLU A N 1
ATOM 775 C CA . GLU A 1 98 ? -1.980 -5.192 9.182 1.00 96.31 98 GLU A CA 1
ATOM 776 C C . GLU A 1 98 ? -2.573 -6.461 9.809 1.00 96.31 98 GLU A C 1
ATOM 778 O O . GLU A 1 98 ? -3.663 -6.877 9.432 1.00 96.31 98 GLU A O 1
ATOM 783 N N . LYS A 1 99 ? -1.936 -7.054 10.828 1.00 94.94 99 LYS A N 1
ATOM 784 C CA . LYS A 1 99 ? -2.530 -8.191 11.560 1.00 94.94 99 LYS A CA 1
ATOM 785 C C . LYS A 1 99 ? -3.832 -7.811 12.271 1.00 94.94 99 LYS A C 1
ATOM 787 O O . LYS A 1 99 ? -4.769 -8.609 12.291 1.00 94.94 99 LYS A O 1
ATOM 792 N N . ILE A 1 100 ? -3.904 -6.606 12.840 1.00 96.44 100 ILE A N 1
ATOM 793 C CA . ILE A 1 100 ? -5.126 -6.071 13.459 1.00 96.44 100 ILE A CA 1
ATOM 794 C C . ILE A 1 100 ? -6.198 -5.845 12.379 1.00 96.44 100 ILE A C 1
ATOM 796 O O . ILE A 1 100 ? -7.334 -6.282 12.549 1.00 96.44 100 ILE A O 1
ATOM 800 N N . VAL A 1 101 ? -5.835 -5.248 11.238 1.00 96.88 101 VAL A N 1
ATOM 801 C CA . VAL A 1 101 ? -6.725 -5.058 10.076 1.00 96.88 101 VAL A CA 1
ATOM 802 C C . VAL A 1 101 ? -7.239 -6.395 9.539 1.00 96.88 101 VAL A C 1
ATOM 804 O O . VAL A 1 101 ? -8.432 -6.527 9.266 1.00 96.88 101 VAL A O 1
ATOM 807 N N . GLY A 1 102 ? -6.383 -7.414 9.449 1.00 95.50 102 GLY A N 1
ATOM 808 C CA . GLY A 1 102 ? -6.764 -8.769 9.053 1.00 95.50 102 GLY A CA 1
ATOM 809 C C . GLY A 1 102 ? -7.807 -9.366 9.997 1.00 95.50 102 GLY A C 1
ATOM 810 O O . GLY A 1 102 ? -8.821 -9.889 9.545 1.00 95.50 102 GLY A O 1
ATOM 811 N N . L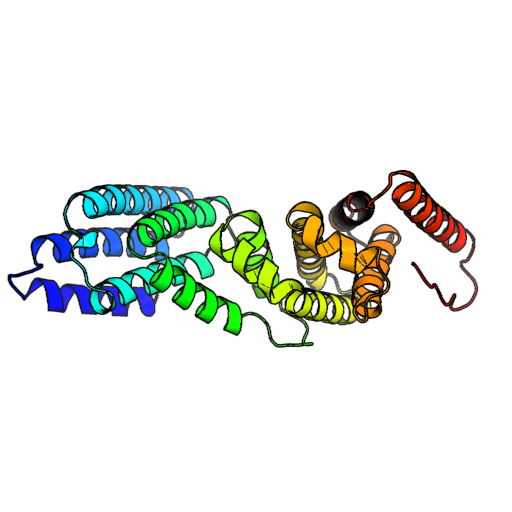YS A 1 103 ? -7.634 -9.190 11.313 1.00 94.06 103 LYS A N 1
ATOM 812 C CA . LYS A 1 103 ? -8.615 -9.642 12.314 1.00 94.06 103 LYS A CA 1
ATOM 813 C C . LYS A 1 103 ? -9.951 -8.904 12.243 1.00 94.06 103 LYS A C 1
ATOM 815 O O . LYS A 1 103 ? -10.988 -9.524 12.460 1.00 94.06 103 LYS A O 1
ATOM 820 N N . LEU A 1 104 ? -9.950 -7.615 11.910 1.00 94.94 104 LEU A N 1
ATOM 821 C CA . LEU A 1 104 ? -11.185 -6.874 11.626 1.00 94.94 104 LEU A CA 1
ATOM 822 C C . LEU A 1 104 ? -11.842 -7.356 10.323 1.00 94.94 104 LEU A C 1
ATOM 824 O O . LEU A 1 104 ? -13.062 -7.482 10.247 1.00 94.94 104 LEU A O 1
ATOM 828 N N . SER A 1 105 ? -11.034 -7.688 9.316 1.00 95.19 105 SER A N 1
ATOM 829 C CA . SER A 1 105 ? -11.513 -8.196 8.024 1.00 95.19 105 SER A CA 1
ATOM 830 C C . SER A 1 105 ? -12.175 -9.569 8.149 1.00 95.19 105 SER A C 1
ATOM 832 O O . SER A 1 105 ? -13.139 -9.835 7.439 1.00 95.19 105 SER A O 1
ATOM 834 N N . GLU A 1 106 ? -11.724 -10.413 9.083 1.00 93.38 106 GLU A N 1
ATOM 835 C CA . GLU A 1 106 ? -12.397 -11.679 9.422 1.00 93.38 106 GLU A CA 1
ATOM 836 C C . GLU A 1 106 ? -13.843 -11.468 9.909 1.00 93.38 106 GLU A C 1
ATOM 838 O O . GLU A 1 106 ? -14.664 -12.365 9.752 1.00 93.38 106 GLU A O 1
ATOM 843 N N . GLN A 1 107 ? -14.169 -10.301 10.481 1.00 91.88 107 GLN A N 1
ATOM 844 C CA . GLN A 1 107 ? -15.531 -9.981 10.927 1.00 91.88 107 GLN A CA 1
ATOM 845 C C . GLN A 1 107 ? -16.371 -9.346 9.819 1.00 91.88 107 GLN A C 1
ATOM 847 O O . GLN A 1 107 ? -17.532 -9.700 9.635 1.00 91.88 107 GLN A O 1
ATOM 852 N N . ASN A 1 108 ? -15.803 -8.385 9.084 1.00 93.75 108 ASN A N 1
ATOM 853 C CA . ASN A 1 108 ? -16.513 -7.691 8.011 1.00 93.75 108 ASN A CA 1
ATOM 854 C C . ASN A 1 108 ? -15.547 -7.177 6.937 1.00 93.75 108 ASN A C 1
ATOM 856 O O . ASN A 1 108 ? -15.202 -5.994 6.880 1.00 93.75 108 ASN A O 1
ATOM 860 N N . ILE A 1 109 ? -15.121 -8.083 6.054 1.00 95.62 109 ILE A N 1
ATOM 861 C CA . ILE A 1 109 ? -14.191 -7.777 4.960 1.00 95.62 109 ILE A CA 1
ATOM 862 C C . ILE A 1 109 ? -14.716 -6.683 4.028 1.00 95.62 109 ILE A C 1
ATOM 864 O O . ILE A 1 109 ? -13.932 -5.872 3.538 1.00 95.62 109 ILE A O 1
ATOM 868 N N . THR A 1 110 ? -16.030 -6.625 3.802 1.00 96.25 110 THR A N 1
ATOM 869 C CA . THR A 1 110 ? -16.674 -5.606 2.964 1.00 96.25 110 THR A CA 1
ATOM 870 C C . THR A 1 110 ? -16.465 -4.206 3.526 1.00 96.25 110 THR A C 1
ATOM 872 O O . THR A 1 110 ? -15.961 -3.342 2.813 1.00 96.25 110 THR A O 1
ATOM 875 N N . LEU A 1 111 ? -16.741 -4.005 4.818 1.00 96.94 111 LEU A N 1
ATOM 876 C CA . LEU A 1 111 ? -16.547 -2.727 5.502 1.00 96.94 111 LEU A CA 1
ATOM 877 C C . LEU A 1 111 ? -15.077 -2.293 5.485 1.00 96.94 111 LEU A C 1
ATOM 879 O O . LEU A 1 111 ? -14.772 -1.152 5.138 1.00 96.94 111 LEU A O 1
ATOM 883 N N . VAL A 1 112 ? -14.159 -3.204 5.830 1.00 97.44 112 VAL A N 1
ATOM 884 C CA . VAL A 1 112 ? -12.719 -2.896 5.857 1.00 97.44 112 VAL A CA 1
ATOM 885 C C . VAL A 1 112 ? -12.205 -2.555 4.458 1.00 97.44 112 VAL A C 1
ATOM 887 O O . VAL A 1 112 ? -11.480 -1.576 4.292 1.00 97.44 112 VAL A O 1
ATOM 890 N N . SER A 1 113 ? -12.623 -3.308 3.439 1.00 97.44 113 SER A N 1
ATOM 891 C CA . SER A 1 113 ? -12.224 -3.068 2.049 1.00 97.44 113 SER A CA 1
ATOM 892 C C . SER A 1 113 ? -12.754 -1.738 1.507 1.00 97.44 113 SER A C 1
ATOM 894 O O . SER A 1 113 ? -12.052 -1.065 0.754 1.00 97.44 113 SER A O 1
ATOM 896 N N . GLU A 1 114 ? -13.983 -1.352 1.860 1.00 97.38 114 GLU A N 1
ATOM 897 C CA . GLU A 1 114 ? -14.585 -0.073 1.464 1.00 97.38 114 GLU A CA 1
ATOM 898 C C . GLU A 1 114 ? -13.860 1.120 2.090 1.00 97.38 114 GLU A C 1
ATOM 900 O O . GLU A 1 114 ? -13.518 2.075 1.390 1.00 97.38 114 GLU A O 1
ATOM 905 N N . GLU A 1 115 ? -13.575 1.061 3.391 1.00 97.19 115 GLU A N 1
ATOM 906 C CA . GLU A 1 115 ? -12.870 2.146 4.077 1.00 97.19 115 GLU A CA 1
ATOM 907 C C . GLU A 1 115 ? -11.392 2.220 3.665 1.00 97.19 115 GLU A C 1
ATOM 909 O O . GLU A 1 115 ? -10.874 3.320 3.464 1.00 97.19 115 GLU A O 1
ATOM 914 N N . LEU A 1 116 ? -10.722 1.084 3.432 1.00 97.19 116 LEU A N 1
ATOM 915 C CA . LEU A 1 116 ? -9.370 1.078 2.868 1.00 97.19 116 LEU A CA 1
ATOM 916 C C . LEU A 1 116 ? -9.353 1.710 1.474 1.00 97.19 116 LEU A C 1
ATOM 918 O O . LEU A 1 116 ? -8.511 2.563 1.200 1.00 97.19 116 LEU A O 1
ATOM 922 N N . ARG A 1 117 ? -10.301 1.334 0.605 1.00 96.62 117 ARG A N 1
ATOM 923 C CA . ARG A 1 117 ? -10.445 1.927 -0.732 1.00 96.62 117 ARG A CA 1
ATOM 924 C C . ARG A 1 117 ? -10.585 3.443 -0.641 1.00 96.62 117 ARG A C 1
ATOM 926 O O . ARG A 1 117 ? -9.858 4.151 -1.325 1.00 96.62 117 ARG A O 1
ATOM 933 N N . ARG A 1 118 ? -11.447 3.935 0.253 1.00 95.56 118 ARG A N 1
ATOM 934 C CA . ARG A 1 118 ? -11.656 5.373 0.471 1.00 95.56 118 ARG A CA 1
ATOM 935 C C . ARG A 1 118 ? -10.368 6.105 0.848 1.00 95.56 118 ARG A C 1
ATOM 937 O O . ARG A 1 118 ? -10.134 7.208 0.363 1.00 95.56 118 ARG A O 1
ATOM 944 N N . LEU A 1 119 ? -9.546 5.507 1.713 1.00 94.75 119 LEU A N 1
ATOM 945 C CA . LEU A 1 119 ? -8.252 6.075 2.096 1.00 94.75 119 LEU A CA 1
ATOM 946 C C . LEU A 1 119 ? -7.270 6.076 0.920 1.00 94.75 119 LEU A C 1
ATOM 948 O O . LEU A 1 119 ? -6.594 7.077 0.692 1.00 94.75 119 LEU A O 1
ATOM 952 N N . MET A 1 120 ? -7.220 4.982 0.162 1.00 94.69 120 MET A N 1
ATOM 953 C CA . MET A 1 120 ? -6.325 4.833 -0.986 1.00 94.69 120 MET A CA 1
ATOM 954 C C . MET A 1 120 ? -6.689 5.742 -2.159 1.00 94.69 120 MET A C 1
ATOM 956 O O . MET A 1 120 ? -5.800 6.271 -2.825 1.00 94.69 120 MET A O 1
ATOM 960 N N . ASP A 1 121 ? -7.980 5.961 -2.402 1.00 93.94 121 ASP A N 1
ATOM 961 C CA . ASP A 1 121 ? -8.462 6.842 -3.467 1.00 93.94 121 ASP A CA 1
ATOM 962 C C . ASP A 1 121 ? -7.986 8.285 -3.286 1.00 93.94 121 ASP A C 1
ATOM 964 O O . ASP A 1 121 ? -7.761 8.979 -4.279 1.00 93.94 121 ASP A O 1
ATOM 968 N N . GLY A 1 122 ? -7.798 8.712 -2.033 1.00 91.88 122 GLY A N 1
ATOM 969 C CA . GLY A 1 122 ? -7.293 10.035 -1.677 1.00 91.88 122 GLY A CA 1
ATOM 970 C C . GLY A 1 122 ? -5.768 10.174 -1.690 1.00 91.88 122 GLY A C 1
ATOM 971 O O . GLY A 1 122 ? -5.281 11.281 -1.484 1.00 91.88 122 GLY A O 1
ATOM 972 N N . LEU A 1 123 ? -5.006 9.093 -1.903 1.00 92.25 123 LEU A N 1
ATOM 973 C CA . LEU A 1 123 ? -3.538 9.156 -1.906 1.00 92.25 123 LEU A CA 1
ATOM 974 C C . LEU A 1 123 ? -2.962 9.713 -3.203 1.00 92.25 123 LEU A C 1
ATOM 976 O O . LEU A 1 123 ? -1.975 10.441 -3.175 1.00 92.25 123 LEU A O 1
ATOM 980 N N . ILE A 1 124 ? -3.531 9.313 -4.339 1.00 91.19 124 ILE A N 1
ATOM 981 C CA . ILE A 1 124 ? -2.959 9.583 -5.656 1.00 91.19 124 ILE A CA 1
ATOM 982 C C . ILE A 1 124 ? -3.963 10.343 -6.507 1.00 91.19 124 ILE A C 1
ATOM 984 O O . ILE A 1 124 ? -5.080 9.884 -6.720 1.00 91.19 124 ILE A O 1
ATOM 988 N N . GLU A 1 125 ? -3.541 11.459 -7.084 1.00 86.81 125 GLU A N 1
ATOM 989 C CA . GLU A 1 125 ? -4.297 12.145 -8.127 1.00 86.81 125 GLU A CA 1
ATOM 990 C C . GLU A 1 125 ? -3.890 11.620 -9.512 1.00 86.81 125 GLU A C 1
ATOM 992 O O . GLU A 1 125 ? -2.711 11.368 -9.775 1.00 86.81 125 GLU A O 1
ATOM 997 N N . ASN A 1 126 ? -4.869 11.438 -10.403 1.00 80.75 126 ASN A N 1
ATOM 998 C CA . ASN A 1 126 ? -4.617 10.924 -11.751 1.00 80.75 126 ASN A CA 1
ATOM 999 C C . ASN A 1 126 ? -3.640 11.825 -12.513 1.00 80.75 126 ASN A C 1
ATOM 1001 O O . ASN A 1 126 ? -3.831 13.039 -12.560 1.00 80.75 126 ASN A O 1
ATOM 1005 N N . ASP A 1 127 ? -2.633 11.205 -13.137 1.00 80.06 127 ASP A N 1
ATOM 1006 C CA . ASP A 1 127 ? -1.659 11.862 -14.019 1.00 80.06 127 ASP A CA 1
ATOM 1007 C C . ASP A 1 127 ? -0.841 12.991 -13.344 1.00 80.06 127 ASP A C 1
ATOM 1009 O O . ASP A 1 127 ? -0.238 13.823 -14.022 1.00 80.06 127 ASP A O 1
ATOM 1013 N N . LYS A 1 128 ? -0.773 13.010 -12.004 1.00 91.12 128 LYS A N 1
ATOM 1014 C CA . LYS A 1 128 ? 0.075 13.932 -11.234 1.00 91.12 128 LYS A CA 1
ATOM 1015 C C . LYS A 1 128 ? 1.214 13.198 -10.524 1.00 91.12 128 LYS A C 1
ATOM 1017 O O . LYS A 1 128 ? 1.035 12.038 -10.154 1.00 91.12 128 LYS A O 1
ATOM 1022 N N . PRO A 1 129 ? 2.373 13.852 -10.319 1.00 92.62 129 PRO A N 1
ATOM 1023 C CA . PRO A 1 129 ? 3.458 13.291 -9.521 1.00 92.62 129 PRO A CA 1
ATOM 1024 C C . PRO A 1 129 ? 3.020 13.135 -8.059 1.00 92.62 129 PRO A C 1
ATOM 1026 O O . PRO A 1 129 ? 2.332 13.999 -7.514 1.00 92.62 129 PRO A O 1
ATOM 1029 N N . ALA A 1 130 ? 3.429 12.040 -7.423 1.00 94.12 130 ALA A N 1
ATOM 1030 C CA . ALA A 1 130 ? 3.159 11.779 -6.012 1.00 94.12 130 ALA A CA 1
ATOM 1031 C C . ALA A 1 130 ? 4.374 12.149 -5.156 1.00 94.12 130 ALA A C 1
ATOM 1033 O O . ALA A 1 130 ? 5.512 11.959 -5.587 1.00 94.12 130 ALA A O 1
ATOM 1034 N N . SER A 1 131 ? 4.142 12.637 -3.935 1.00 93.44 131 SER A N 1
ATOM 1035 C CA . SER A 1 131 ? 5.229 12.911 -2.989 1.00 93.44 131 SER A CA 1
ATOM 1036 C C . SER A 1 131 ? 5.923 11.621 -2.533 1.00 93.44 131 SER A C 1
ATOM 1038 O O . SER A 1 131 ? 5.385 10.517 -2.683 1.00 93.44 131 SER A O 1
ATOM 1040 N N . SER A 1 132 ? 7.115 11.747 -1.946 1.00 93.19 132 SER A N 1
ATOM 1041 C CA . SER A 1 132 ? 7.856 10.605 -1.399 1.00 93.19 132 SER A CA 1
ATOM 1042 C C . SER A 1 132 ? 7.066 9.880 -0.306 1.00 93.19 132 SER A C 1
ATOM 1044 O O . SER A 1 132 ? 7.048 8.652 -0.286 1.00 93.19 132 SER A O 1
ATOM 1046 N N . GLU A 1 133 ? 6.347 10.603 0.555 1.00 93.38 133 GLU A N 1
ATOM 1047 C CA . GLU A 1 133 ? 5.547 10.026 1.643 1.00 93.38 133 GLU A CA 1
ATOM 1048 C C . GLU A 1 133 ? 4.360 9.215 1.112 1.00 93.38 133 GLU A C 1
ATOM 1050 O O . GLU A 1 133 ? 4.051 8.129 1.619 1.00 93.38 133 GLU A O 1
ATOM 1055 N N . VAL A 1 134 ? 3.707 9.717 0.058 1.00 95.06 134 VAL A N 1
ATOM 1056 C CA . VAL A 1 134 ? 2.623 9.003 -0.624 1.00 95.06 134 VAL A CA 1
ATOM 1057 C C . VAL A 1 134 ? 3.162 7.728 -1.265 1.00 95.06 134 VAL A C 1
ATOM 1059 O O . VAL A 1 134 ? 2.601 6.654 -1.049 1.00 95.06 134 VAL A O 1
ATOM 1062 N N . LEU A 1 135 ? 4.272 7.808 -2.002 1.00 95.62 135 LEU A N 1
ATOM 1063 C CA . LEU A 1 135 ? 4.868 6.636 -2.649 1.00 95.62 135 LEU A CA 1
ATOM 1064 C C . LEU A 1 135 ? 5.379 5.608 -1.638 1.00 95.62 135 LEU A C 1
ATOM 1066 O O . LEU A 1 135 ? 5.225 4.410 -1.858 1.00 95.62 135 LEU A O 1
ATOM 1070 N N . GLN A 1 136 ? 5.920 6.051 -0.505 1.00 95.31 136 GLN A N 1
ATOM 1071 C CA . GLN A 1 136 ? 6.351 5.170 0.577 1.00 95.31 136 GLN A CA 1
ATOM 1072 C C . GLN A 1 136 ? 5.156 4.427 1.189 1.00 95.31 136 GLN A C 1
ATOM 1074 O O . GLN A 1 136 ? 5.227 3.225 1.452 1.00 95.31 136 GLN A O 1
ATOM 1079 N N . THR A 1 137 ? 4.032 5.126 1.354 1.00 95.69 137 THR A N 1
ATOM 1080 C CA . THR A 1 137 ? 2.766 4.528 1.790 1.00 95.69 137 THR A CA 1
ATOM 1081 C C . THR A 1 137 ? 2.287 3.479 0.790 1.00 95.69 137 THR A C 1
ATOM 1083 O O . THR A 1 137 ? 2.075 2.327 1.158 1.00 95.69 137 THR A O 1
ATOM 1086 N N . VAL A 1 138 ? 2.199 3.840 -0.490 1.00 96.12 138 VAL A N 1
ATOM 1087 C CA . VAL A 1 138 ? 1.807 2.933 -1.579 1.00 96.12 138 VAL A CA 1
ATOM 1088 C C . VAL A 1 138 ? 2.714 1.699 -1.627 1.00 96.12 138 VAL A C 1
ATOM 1090 O O . VAL A 1 138 ? 2.217 0.577 -1.693 1.00 96.12 138 VAL A O 1
ATOM 1093 N N . SER A 1 139 ? 4.032 1.895 -1.521 1.00 95.62 139 SER A N 1
ATOM 1094 C CA . SER A 1 139 ? 5.041 0.831 -1.523 1.00 95.62 139 SER A CA 1
ATOM 1095 C C . SER A 1 139 ? 4.767 -0.220 -0.449 1.00 95.62 139 SER A C 1
ATOM 1097 O O . SER A 1 139 ? 4.751 -1.410 -0.768 1.00 95.62 139 SER A O 1
ATOM 1099 N N . LEU A 1 140 ? 4.503 0.209 0.790 1.00 95.50 140 LEU A N 1
ATOM 1100 C CA . LEU A 1 140 ? 4.190 -0.695 1.899 1.00 95.50 140 LEU A CA 1
ATOM 1101 C C . LEU A 1 140 ? 2.858 -1.411 1.720 1.00 95.50 140 LEU A C 1
ATOM 1103 O O . LEU A 1 140 ? 2.769 -2.593 2.017 1.00 95.50 140 LEU A O 1
ATOM 1107 N N . PHE A 1 141 ? 1.825 -0.738 1.218 1.00 96.69 141 PHE A N 1
ATOM 1108 C CA . PHE A 1 141 ? 0.540 -1.401 0.992 1.00 96.69 141 PHE A CA 1
ATOM 1109 C C . PHE A 1 141 ? 0.585 -2.431 -0.138 1.00 96.69 141 PHE A C 1
ATOM 1111 O O . PHE A 1 141 ? -0.156 -3.405 -0.081 1.00 96.69 141 PHE A O 1
ATOM 1118 N N . ILE A 1 142 ? 1.442 -2.245 -1.143 1.00 96.00 142 ILE A N 1
ATOM 1119 C CA . ILE A 1 142 ? 1.670 -3.259 -2.181 1.00 96.00 142 ILE A CA 1
ATOM 1120 C C . ILE A 1 142 ? 2.426 -4.469 -1.619 1.00 96.00 142 ILE A C 1
ATOM 1122 O O . ILE A 1 142 ? 2.130 -5.597 -2.010 1.00 96.00 142 ILE A O 1
ATOM 1126 N N . GLU A 1 143 ? 3.413 -4.227 -0.750 1.00 94.81 143 GLU A N 1
ATOM 1127 C CA . GLU A 1 143 ? 4.317 -5.252 -0.210 1.00 94.81 143 GLU A CA 1
ATOM 1128 C C . GLU A 1 143 ? 3.688 -6.056 0.934 1.00 94.81 143 GLU A C 1
ATOM 1130 O O . GLU A 1 143 ? 3.783 -7.279 0.956 1.00 94.81 143 GLU A O 1
ATOM 1135 N N . GLU A 1 144 ? 3.039 -5.373 1.875 1.00 95.06 144 GLU A N 1
ATOM 1136 C CA . GLU A 1 144 ? 2.709 -5.922 3.193 1.00 95.06 144 GLU A CA 1
ATOM 1137 C C . GLU A 1 144 ? 1.201 -6.057 3.439 1.00 95.06 144 GLU A C 1
ATOM 1139 O O . GLU A 1 144 ? 0.808 -6.739 4.382 1.00 95.06 144 GLU A O 1
ATOM 1144 N N . SER A 1 145 ? 0.343 -5.408 2.638 1.00 95.56 145 SER A N 1
ATOM 1145 C CA . SER A 1 145 ? -1.111 -5.427 2.850 1.00 95.56 145 SER A CA 1
ATOM 1146 C C . SER A 1 145 ? -1.839 -6.226 1.784 1.00 95.56 145 SER A C 1
ATOM 1148 O O . SER A 1 145 ? -1.781 -5.914 0.598 1.00 95.56 145 SER A O 1
ATOM 1150 N N . SER A 1 146 ? -2.609 -7.225 2.207 1.00 94.19 146 SER A N 1
ATOM 1151 C CA . SER A 1 146 ? -3.361 -8.084 1.281 1.00 94.19 146 SER A CA 1
ATOM 1152 C C . SER A 1 146 ? -4.446 -7.309 0.520 1.00 94.19 146 SER A C 1
ATOM 1154 O O . SER A 1 146 ? -4.533 -7.375 -0.708 1.00 94.19 146 SER A O 1
ATOM 1156 N N . LEU A 1 147 ? -5.245 -6.517 1.239 1.00 96.44 147 LEU A N 1
ATOM 1157 C CA . LEU A 1 147 ? -6.282 -5.667 0.654 1.00 96.44 147 LEU A CA 1
ATOM 1158 C C . LEU A 1 147 ? -5.674 -4.478 -0.105 1.00 96.44 147 LEU A C 1
ATOM 1160 O O . LEU A 1 147 ? -6.194 -4.097 -1.155 1.00 96.44 147 LEU A O 1
ATOM 1164 N N . GLY A 1 148 ? -4.560 -3.919 0.385 1.00 96.62 148 GLY A N 1
ATOM 1165 C CA . GLY A 1 148 ? -3.821 -2.855 -0.301 1.00 96.62 148 GLY A CA 1
ATOM 1166 C C . GLY A 1 148 ? -3.281 -3.313 -1.654 1.00 96.62 148 GLY A C 1
ATOM 1167 O O . GLY A 1 148 ? -3.504 -2.654 -2.671 1.00 96.62 148 GLY A O 1
ATOM 1168 N N . HIS A 1 149 ? -2.657 -4.488 -1.685 1.00 96.06 149 HIS A N 1
ATOM 1169 C CA . HIS A 1 149 ? -2.186 -5.134 -2.900 1.00 96.06 149 HIS A CA 1
ATOM 1170 C C . HIS A 1 149 ? -3.328 -5.347 -3.903 1.00 96.06 149 HIS A C 1
ATOM 1172 O O . HIS A 1 149 ? -3.224 -4.942 -5.060 1.00 96.06 149 HIS A O 1
ATOM 1178 N N . GLN A 1 150 ? -4.462 -5.903 -3.464 1.00 95.94 150 GLN A N 1
ATOM 1179 C CA . GLN A 1 150 ? -5.634 -6.093 -4.328 1.00 95.94 150 GLN A CA 1
ATOM 1180 C C . GLN A 1 150 ? -6.211 -4.775 -4.860 1.00 95.94 150 GLN A C 1
ATOM 1182 O O . GLN A 1 150 ? -6.657 -4.714 -6.010 1.00 95.94 150 GLN A O 1
ATOM 1187 N N . TYR A 1 151 ? -6.223 -3.722 -4.042 1.00 96.81 151 TYR A N 1
ATOM 1188 C CA . TYR A 1 151 ? -6.663 -2.400 -4.475 1.00 96.81 151 TYR A CA 1
ATOM 1189 C C . TYR A 1 151 ? -5.759 -1.855 -5.587 1.00 96.81 151 TYR A C 1
ATOM 1191 O O . TYR A 1 151 ? -6.266 -1.418 -6.624 1.00 96.81 151 TYR A O 1
ATOM 1199 N N . TRP A 1 152 ? -4.436 -1.913 -5.407 1.00 96.56 152 TRP A N 1
ATOM 1200 C CA . TRP A 1 152 ? -3.488 -1.402 -6.398 1.00 96.56 152 TRP A CA 1
ATOM 1201 C C . TRP A 1 152 ? -3.445 -2.251 -7.663 1.00 96.56 152 TRP A C 1
ATOM 1203 O O . TRP A 1 152 ? -3.365 -1.684 -8.746 1.00 96.56 152 TRP A O 1
ATOM 1213 N N . LYS A 1 153 ? -3.640 -3.569 -7.556 1.00 95.50 153 LYS A N 1
ATOM 1214 C CA . LYS A 1 153 ? -3.835 -4.463 -8.705 1.00 95.50 153 LYS A CA 1
ATOM 1215 C C . LYS A 1 153 ? -5.004 -4.004 -9.589 1.00 95.50 153 LYS A C 1
ATOM 1217 O O . LYS A 1 153 ? -4.866 -3.908 -10.803 1.00 95.50 153 LYS A O 1
ATOM 1222 N N . LYS A 1 154 ? -6.141 -3.625 -8.990 1.00 95.12 154 LYS A N 1
ATOM 1223 C CA . LYS A 1 154 ? -7.312 -3.090 -9.722 1.00 95.12 154 LYS A CA 1
ATOM 1224 C C . LYS A 1 154 ? -7.100 -1.680 -10.282 1.00 95.12 154 LYS A C 1
ATOM 1226 O O . LYS A 1 154 ? -7.758 -1.303 -11.244 1.00 95.12 154 LYS A O 1
ATOM 1231 N N . ASN A 1 155 ? -6.199 -0.905 -9.682 1.00 94.94 155 ASN A N 1
ATOM 1232 C CA . ASN A 1 155 ? -5.910 0.484 -10.047 1.00 94.94 155 ASN A CA 1
ATOM 1233 C C . ASN A 1 155 ? -4.508 0.646 -10.661 1.00 94.94 155 ASN A C 1
ATOM 1235 O O . ASN A 1 155 ? -3.921 1.728 -10.597 1.00 94.94 155 ASN A O 1
ATOM 1239 N N . LEU A 1 156 ? -3.968 -0.419 -11.262 1.00 94.12 156 LEU A N 1
ATOM 1240 C CA . LEU A 1 156 ? -2.569 -0.487 -11.681 1.00 94.12 156 LEU A CA 1
ATOM 1241 C C . LEU A 1 156 ? -2.212 0.610 -12.687 1.00 94.12 156 LEU A C 1
ATOM 1243 O O . LEU A 1 156 ? -1.210 1.299 -12.523 1.00 94.12 156 LEU A O 1
ATOM 1247 N N . ILE A 1 157 ? -3.067 0.833 -13.686 1.00 93.38 157 ILE A N 1
ATOM 1248 C CA . ILE A 1 157 ? -2.838 1.853 -14.719 1.00 93.38 157 ILE A CA 1
ATOM 1249 C C . ILE A 1 157 ? -2.770 3.257 -14.113 1.00 93.38 157 ILE A C 1
ATOM 1251 O O . ILE A 1 157 ? -1.893 4.042 -14.466 1.00 93.38 157 ILE A O 1
ATOM 1255 N N . ARG A 1 158 ? -3.659 3.572 -13.161 1.00 93.94 158 ARG A N 1
ATOM 1256 C CA . ARG A 1 158 ? -3.646 4.852 -12.435 1.00 93.94 158 ARG A CA 1
ATOM 1257 C C . ARG A 1 158 ? -2.332 5.039 -11.682 1.00 93.94 158 ARG A C 1
ATOM 1259 O O . ARG A 1 158 ? -1.733 6.106 -11.762 1.00 93.94 158 ARG A O 1
ATOM 1266 N N . LEU A 1 159 ? -1.864 3.997 -11.001 1.00 95.44 159 LEU A N 1
ATOM 1267 C CA . LEU A 1 159 ? -0.605 4.040 -10.267 1.00 95.44 159 LEU A CA 1
ATOM 1268 C C . LEU A 1 159 ? 0.607 4.205 -11.200 1.00 95.44 159 LEU A C 1
ATOM 1270 O O . LEU A 1 159 ? 1.450 5.066 -10.958 1.00 95.44 159 LEU A O 1
ATOM 1274 N N . LEU A 1 160 ? 0.680 3.438 -12.290 1.00 94.56 160 LEU A N 1
ATOM 1275 C CA . LEU A 1 160 ? 1.771 3.541 -13.264 1.00 94.56 160 LEU A CA 1
ATOM 1276 C C . LEU A 1 160 ? 1.844 4.946 -13.893 1.00 94.56 160 LEU A C 1
ATOM 1278 O O . LEU A 1 160 ? 2.943 5.469 -14.083 1.00 94.56 160 LEU A O 1
ATOM 1282 N N . LYS A 1 161 ? 0.700 5.601 -14.145 1.00 94.44 161 LYS A N 1
ATOM 1283 C CA . LYS A 1 161 ? 0.643 6.983 -14.662 1.00 94.44 161 LYS A CA 1
ATOM 1284 C C . LYS A 1 161 ? 1.303 7.964 -13.709 1.00 94.44 161 LYS A C 1
ATOM 1286 O O . LYS A 1 161 ? 2.160 8.750 -14.106 1.00 94.44 161 LYS A O 1
ATOM 1291 N N . THR A 1 162 ? 0.936 7.874 -12.438 1.00 95.25 162 THR A N 1
ATOM 1292 C CA . THR A 1 162 ? 1.506 8.685 -11.361 1.00 95.25 162 THR A CA 1
ATOM 1293 C C . THR A 1 162 ? 3.001 8.436 -11.188 1.00 95.25 162 THR A C 1
ATOM 1295 O O . THR A 1 162 ? 3.760 9.387 -11.003 1.00 95.25 162 THR A O 1
ATOM 1298 N N . ILE A 1 163 ? 3.458 7.186 -11.301 1.00 95.31 163 ILE A N 1
ATOM 1299 C CA . ILE A 1 163 ? 4.887 6.848 -11.242 1.00 95.31 163 ILE A CA 1
ATOM 1300 C C . ILE A 1 163 ? 5.633 7.465 -12.428 1.00 95.31 163 ILE A C 1
ATOM 1302 O O . ILE A 1 163 ? 6.675 8.089 -12.234 1.00 95.31 163 ILE A O 1
ATOM 1306 N N . ALA A 1 164 ? 5.096 7.347 -13.646 1.00 94.38 164 ALA A N 1
ATOM 1307 C CA . ALA A 1 164 ? 5.691 7.955 -14.832 1.00 94.38 164 ALA A CA 1
ATOM 1308 C C . ALA A 1 164 ? 5.793 9.485 -14.692 1.00 94.38 164 ALA A C 1
ATOM 1310 O O . ALA A 1 164 ? 6.864 10.044 -14.919 1.00 94.38 164 ALA A O 1
ATOM 1311 N N . ALA A 1 165 ? 4.721 10.147 -14.241 1.00 93.88 165 ALA A N 1
ATOM 1312 C CA . ALA A 1 165 ? 4.717 11.585 -13.969 1.00 93.88 165 ALA A CA 1
ATOM 1313 C C . ALA A 1 165 ? 5.729 11.975 -12.878 1.00 93.88 165 ALA A C 1
ATOM 1315 O O . ALA A 1 165 ? 6.414 12.988 -12.998 1.00 93.88 165 ALA A O 1
ATOM 1316 N N . THR A 1 166 ? 5.870 11.153 -11.835 1.00 94.62 166 THR A N 1
ATOM 1317 C CA . THR A 1 166 ? 6.870 11.372 -10.778 1.00 94.62 166 THR A CA 1
ATOM 1318 C C . THR A 1 166 ? 8.290 11.293 -11.326 1.00 94.62 166 THR A C 1
ATOM 1320 O O . THR A 1 166 ? 9.095 12.189 -11.082 1.00 94.62 166 THR A O 1
ATOM 1323 N N . PHE A 1 167 ? 8.597 10.272 -12.125 1.00 92.88 167 PHE A N 1
ATOM 1324 C CA . PHE A 1 167 ? 9.905 10.168 -12.761 1.00 92.88 167 PHE A CA 1
ATOM 1325 C C . PHE A 1 167 ? 10.208 11.338 -13.700 1.00 92.88 167 PHE A C 1
ATOM 1327 O O . PHE A 1 167 ? 11.352 11.778 -13.755 1.00 92.88 167 PHE A O 1
ATOM 1334 N N . GLU A 1 168 ? 9.215 11.869 -14.420 1.00 90.69 168 GLU A N 1
ATOM 1335 C CA . GLU A 1 168 ? 9.421 13.056 -15.258 1.00 90.69 168 GLU A CA 1
ATOM 1336 C C . GLU A 1 168 ? 9.861 14.282 -14.447 1.00 90.69 168 GLU A C 1
ATOM 1338 O O . GLU A 1 168 ? 10.625 15.096 -14.963 1.00 90.69 168 GLU A O 1
ATOM 1343 N N . VAL A 1 169 ? 9.405 14.417 -13.198 1.00 90.94 169 VAL A N 1
ATOM 1344 C CA . VAL A 1 169 ? 9.860 15.477 -12.286 1.00 90.94 169 VAL A CA 1
ATOM 1345 C C . VAL A 1 169 ? 11.278 15.190 -11.794 1.00 90.94 169 VAL A C 1
ATOM 1347 O O . VAL A 1 169 ? 12.144 16.054 -11.914 1.00 90.94 169 VAL A O 1
ATOM 1350 N N . LEU A 1 170 ? 11.535 13.966 -11.321 1.00 89.06 170 LEU A N 1
ATOM 1351 C CA . LEU A 1 170 ? 12.844 13.554 -10.795 1.00 89.06 170 LEU A CA 1
ATOM 1352 C C . LEU A 1 170 ? 13.972 13.684 -11.831 1.00 89.06 170 LEU A C 1
ATOM 1354 O O . LEU A 1 170 ? 15.093 14.050 -11.494 1.00 89.06 170 LEU A O 1
ATOM 1358 N N . LEU A 1 171 ? 13.682 13.415 -13.108 1.00 83.00 171 LEU A N 1
ATOM 1359 C CA . LEU A 1 171 ? 14.657 13.553 -14.194 1.00 83.00 171 LEU A CA 1
ATOM 1360 C C . LEU A 1 171 ? 14.974 15.012 -14.561 1.00 83.00 171 LEU A C 1
ATOM 1362 O O . LEU A 1 171 ? 15.979 15.254 -15.227 1.00 83.00 171 LEU A O 1
ATOM 1366 N N . ARG A 1 172 ? 14.116 15.977 -14.201 1.00 81.38 172 ARG A N 1
ATOM 1367 C CA . ARG A 1 172 ? 14.332 17.402 -14.512 1.00 81.38 172 ARG A CA 1
ATOM 1368 C C . ARG A 1 172 ? 15.201 18.101 -13.470 1.00 81.38 172 ARG A C 1
ATOM 1370 O O . ARG A 1 172 ? 15.977 18.968 -13.855 1.00 81.38 172 ARG A O 1
ATOM 1377 N N . ASP A 1 173 ? 15.087 17.713 -12.200 1.00 67.81 173 ASP A N 1
ATOM 1378 C CA . ASP A 1 173 ? 15.764 18.358 -11.070 1.00 67.81 173 ASP A CA 1
ATOM 1379 C C . ASP A 1 173 ? 16.579 17.349 -10.248 1.00 67.81 173 ASP A C 1
ATOM 1381 O O . ASP A 1 173 ? 16.125 16.809 -9.239 1.00 67.81 173 ASP A O 1
ATOM 1385 N N . SER A 1 174 ? 17.835 17.126 -10.632 1.00 61.91 174 SER A N 1
ATOM 1386 C CA . SER A 1 174 ? 18.763 16.269 -9.887 1.00 61.91 174 SER A CA 1
ATOM 1387 C C . SER A 1 174 ? 19.374 17.011 -8.686 1.00 61.91 174 SER A C 1
ATOM 1389 O O . SER A 1 174 ? 20.547 17.386 -8.701 1.00 61.91 174 SER A O 1
ATOM 1391 N N . ASN A 1 175 ? 18.576 17.240 -7.639 1.00 66.31 175 ASN A N 1
ATOM 1392 C CA . ASN A 1 175 ? 19.041 17.796 -6.363 1.00 66.31 175 ASN A CA 1
ATOM 1393 C C . ASN A 1 175 ? 19.226 16.694 -5.309 1.00 66.31 175 ASN A C 1
ATOM 1395 O O . ASN A 1 175 ? 18.487 15.711 -5.274 1.00 66.31 175 ASN A O 1
ATOM 1399 N N . SER A 1 176 ? 20.170 16.882 -4.382 1.00 61.47 176 SER A N 1
ATOM 1400 C CA . SER A 1 176 ? 20.462 15.912 -3.312 1.00 61.47 176 SER A CA 1
ATOM 1401 C C . SER A 1 176 ? 19.268 15.618 -2.390 1.00 61.47 176 SER A C 1
ATOM 1403 O O . SER A 1 176 ? 19.184 14.528 -1.829 1.00 61.47 176 SER A O 1
ATOM 1405 N N . SER A 1 177 ? 18.308 16.542 -2.274 1.00 66.00 177 SER A N 1
ATOM 1406 C CA . SER A 1 177 ? 17.058 16.347 -1.526 1.00 66.00 177 SER A CA 1
ATOM 1407 C C . SER A 1 177 ? 16.087 15.360 -2.184 1.00 66.00 177 SER A C 1
ATOM 1409 O O . SER A 1 177 ? 15.170 14.884 -1.521 1.00 66.00 177 SER A O 1
ATOM 1411 N N . GLN A 1 178 ? 16.281 15.019 -3.462 1.00 81.06 178 GLN A N 1
ATOM 1412 C CA . GLN A 1 178 ? 15.404 14.102 -4.197 1.00 81.06 178 GLN A CA 1
ATOM 1413 C C . GLN A 1 178 ? 15.896 12.650 -4.191 1.00 81.06 178 GLN A C 1
ATOM 1415 O O . GLN A 1 178 ? 15.214 11.776 -4.718 1.00 81.06 178 GLN A O 1
ATOM 1420 N N . VAL A 1 179 ? 17.040 12.355 -3.562 1.00 84.38 179 VAL A N 1
ATOM 1421 C CA . VAL A 1 179 ? 17.612 10.997 -3.537 1.00 84.38 179 VAL A CA 1
ATOM 1422 C C . VAL A 1 179 ? 16.646 9.987 -2.910 1.00 84.38 179 VAL A C 1
ATOM 1424 O O . VAL A 1 179 ? 16.464 8.901 -3.462 1.00 84.38 179 VAL A O 1
ATOM 1427 N N . GLU A 1 180 ? 15.995 10.353 -1.802 1.00 88.69 180 GLU A N 1
ATOM 1428 C CA . GLU A 1 180 ? 14.990 9.515 -1.135 1.00 88.69 180 GLU A CA 1
ATOM 1429 C C . GLU A 1 180 ? 13.726 9.360 -1.989 1.00 88.69 180 GLU A C 1
ATOM 1431 O O . GLU A 1 180 ? 13.209 8.255 -2.141 1.00 88.69 180 GLU A O 1
ATOM 1436 N N . TRP A 1 181 ? 13.259 10.444 -2.614 1.00 91.88 181 TRP A N 1
ATOM 1437 C CA . TRP A 1 181 ? 12.089 10.400 -3.489 1.00 91.88 181 TRP A CA 1
ATOM 1438 C C . TRP A 1 181 ? 12.325 9.484 -4.694 1.00 91.88 181 TRP A C 1
ATOM 1440 O O . TRP A 1 181 ? 11.479 8.653 -5.034 1.00 91.88 181 TRP A O 1
ATOM 1450 N N . HIS A 1 182 ? 13.518 9.560 -5.279 1.00 92.31 182 HIS A N 1
ATOM 1451 C CA . HIS A 1 182 ? 13.949 8.694 -6.366 1.00 92.31 182 HIS A CA 1
ATOM 1452 C C . HIS A 1 182 ? 14.051 7.234 -5.918 1.00 92.31 182 HIS A C 1
ATOM 1454 O O . HIS A 1 182 ? 13.513 6.352 -6.588 1.00 92.31 182 HIS A O 1
ATOM 1460 N N . TYR A 1 183 ? 14.667 6.974 -4.761 1.00 93.50 183 TYR A N 1
ATOM 1461 C CA . TYR A 1 183 ? 14.759 5.633 -4.177 1.00 93.50 183 TYR A CA 1
ATOM 1462 C C . TYR A 1 183 ? 13.376 4.999 -3.988 1.00 93.50 183 TYR A C 1
ATOM 1464 O O . TYR A 1 183 ? 13.126 3.890 -4.462 1.00 93.50 183 TYR A O 1
ATOM 1472 N N . VAL A 1 184 ? 12.452 5.717 -3.343 1.00 94.69 184 VAL A N 1
ATOM 1473 C CA . VAL A 1 184 ? 11.099 5.220 -3.067 1.00 94.69 184 VAL A CA 1
ATOM 1474 C C . VAL A 1 184 ? 10.312 5.011 -4.365 1.00 94.69 184 VAL A C 1
ATOM 1476 O O . VAL A 1 184 ? 9.612 4.007 -4.492 1.00 94.69 184 VAL A O 1
ATOM 1479 N N . THR A 1 185 ? 10.469 5.883 -5.366 1.00 96.31 185 THR A N 1
ATOM 1480 C CA . THR A 1 185 ? 9.818 5.715 -6.680 1.00 96.31 185 THR A CA 1
ATOM 1481 C C . THR A 1 185 ? 10.275 4.426 -7.371 1.00 96.31 185 THR A C 1
ATOM 1483 O O . THR A 1 185 ? 9.445 3.650 -7.855 1.00 96.31 185 THR A O 1
ATOM 1486 N N . ILE A 1 186 ? 11.583 4.138 -7.360 1.00 96.81 186 ILE A N 1
ATOM 1487 C CA . ILE A 1 186 ? 12.114 2.863 -7.867 1.00 96.81 186 ILE A CA 1
ATOM 1488 C C . ILE A 1 186 ? 11.579 1.696 -7.032 1.00 96.81 186 ILE A C 1
ATOM 1490 O O . ILE A 1 186 ? 11.168 0.682 -7.593 1.00 96.81 186 ILE A O 1
ATOM 1494 N N . LYS A 1 187 ? 11.540 1.831 -5.703 1.00 96.62 187 LYS A N 1
ATOM 1495 C CA . LYS A 1 187 ? 11.045 0.780 -4.806 1.00 96.62 187 LYS A CA 1
ATOM 1496 C C . LYS A 1 187 ? 9.589 0.403 -5.104 1.00 96.62 187 LYS A C 1
ATOM 1498 O O . LYS A 1 187 ? 9.263 -0.782 -5.127 1.00 96.62 187 LYS A O 1
ATOM 1503 N N . VAL A 1 188 ? 8.718 1.374 -5.389 1.00 97.31 188 VAL A N 1
ATOM 1504 C CA . VAL A 1 188 ? 7.338 1.092 -5.827 1.00 97.31 188 VAL A CA 1
ATOM 1505 C C . VAL A 1 188 ? 7.338 0.288 -7.130 1.00 97.31 188 VAL A C 1
ATOM 1507 O O . VAL A 1 188 ? 6.628 -0.712 -7.220 1.00 97.31 188 VAL A O 1
ATOM 1510 N N . CYS A 1 189 ? 8.168 0.661 -8.110 1.00 97.38 189 CYS A N 1
ATOM 1511 C CA . CYS A 1 189 ? 8.297 -0.094 -9.362 1.00 97.38 189 CYS A CA 1
ATOM 1512 C C . CYS A 1 189 ? 8.756 -1.535 -9.117 1.00 97.38 189 CYS A C 1
ATOM 1514 O O . CYS A 1 189 ? 8.197 -2.460 -9.701 1.00 97.38 189 CYS A O 1
ATOM 1516 N N . LEU A 1 190 ? 9.732 -1.740 -8.225 1.00 97.31 190 LEU A N 1
ATOM 1517 C CA . LEU A 1 190 ? 10.195 -3.075 -7.850 1.00 97.31 190 LEU A CA 1
ATOM 1518 C C . LEU A 1 190 ? 9.042 -3.927 -7.316 1.00 97.31 190 LEU A C 1
ATOM 1520 O O . LEU A 1 190 ? 8.878 -5.069 -7.739 1.00 97.31 190 LEU A O 1
ATOM 1524 N N . HIS A 1 191 ? 8.244 -3.380 -6.398 1.00 96.06 191 HIS A N 1
ATOM 1525 C CA . HIS A 1 191 ? 7.116 -4.105 -5.817 1.00 96.06 191 HIS A CA 1
ATOM 1526 C C . HIS A 1 191 ? 6.035 -4.420 -6.848 1.00 96.06 191 HIS A C 1
ATOM 1528 O O . HIS A 1 191 ? 5.468 -5.507 -6.804 1.00 96.06 191 HIS A O 1
ATOM 1534 N N . LEU A 1 192 ? 5.783 -3.516 -7.797 1.00 96.06 192 LEU A N 1
ATOM 1535 C CA . LEU A 1 192 ? 4.847 -3.762 -8.892 1.00 96.06 192 LEU A CA 1
ATOM 1536 C C . LEU A 1 192 ? 5.341 -4.882 -9.808 1.00 96.06 192 LEU A C 1
ATOM 1538 O O . LEU A 1 192 ? 4.629 -5.855 -10.024 1.00 96.06 192 LEU A O 1
ATOM 1542 N N . PHE A 1 193 ? 6.574 -4.792 -10.306 1.00 94.69 193 PHE A N 1
ATOM 1543 C CA . PHE A 1 193 ? 7.102 -5.774 -11.257 1.00 94.69 193 PHE A CA 1
ATOM 1544 C C . PHE A 1 193 ? 7.326 -7.152 -10.630 1.00 94.69 193 PHE A C 1
ATOM 1546 O O . PHE A 1 193 ? 7.200 -8.162 -11.314 1.00 94.69 193 PHE A O 1
ATOM 1553 N N . LYS A 1 194 ? 7.628 -7.202 -9.328 1.00 94.06 194 LYS A N 1
ATOM 1554 C CA . LYS A 1 194 ? 7.778 -8.456 -8.582 1.00 94.06 194 LYS A CA 1
ATOM 1555 C C . LYS A 1 194 ? 6.440 -9.034 -8.118 1.00 94.06 194 LYS A C 1
ATOM 1557 O O . LYS A 1 194 ? 6.260 -10.244 -8.159 1.00 94.06 194 LYS A O 1
ATOM 1562 N N . GLY A 1 195 ? 5.553 -8.195 -7.588 1.00 91.06 195 GLY A N 1
ATOM 1563 C CA . GLY A 1 195 ? 4.330 -8.625 -6.906 1.00 91.06 195 GLY A CA 1
ATOM 1564 C C . GLY A 1 195 ? 3.100 -8.711 -7.806 1.00 91.06 195 GLY A C 1
ATOM 1565 O O . GLY A 1 195 ? 2.163 -9.415 -7.458 1.00 91.06 195 GLY A O 1
ATOM 1566 N N . MET A 1 196 ? 3.095 -8.006 -8.938 1.00 93.94 196 MET A N 1
ATOM 1567 C CA . MET A 1 196 ? 1.986 -7.946 -9.902 1.00 93.94 196 MET A CA 1
ATOM 1568 C C . MET A 1 196 ? 2.469 -8.345 -11.301 1.00 93.94 196 MET A C 1
ATOM 1570 O O . MET A 1 196 ? 2.130 -7.716 -12.302 1.00 93.94 196 MET A O 1
ATOM 1574 N N . SER A 1 197 ? 3.343 -9.354 -11.379 1.00 91.50 197 SER A N 1
ATOM 1575 C CA . SER A 1 197 ? 3.968 -9.773 -12.639 1.00 91.50 197 SER A CA 1
ATOM 1576 C C . SER A 1 197 ? 2.938 -10.210 -13.682 1.00 91.50 197 SER A C 1
ATOM 1578 O O . SER A 1 197 ? 3.098 -9.876 -14.850 1.00 91.50 197 SER A O 1
ATOM 1580 N N . GLU A 1 198 ? 1.868 -10.888 -13.259 1.00 92.25 198 GLU A N 1
ATOM 1581 C CA . GLU A 1 198 ? 0.773 -11.338 -14.132 1.00 92.25 198 GLU A CA 1
ATOM 1582 C C . GLU A 1 198 ? 0.019 -10.165 -14.772 1.00 92.25 198 GLU A C 1
ATOM 1584 O O . GLU A 1 198 ? -0.382 -10.244 -15.929 1.00 92.25 198 GLU A O 1
ATOM 1589 N N . GLU A 1 199 ? -0.151 -9.054 -14.052 1.00 92.88 199 GLU A N 1
ATOM 1590 C CA . GLU A 1 199 ? -0.811 -7.860 -14.586 1.00 92.88 199 GLU A CA 1
ATOM 1591 C C . GLU A 1 199 ? 0.136 -6.985 -15.397 1.00 92.88 199 GLU A C 1
ATOM 1593 O O . GLU A 1 199 ? -0.291 -6.311 -16.331 1.00 92.88 199 GLU A O 1
ATOM 1598 N N . ILE A 1 200 ? 1.418 -6.968 -15.034 1.00 91.25 200 ILE A N 1
ATOM 1599 C CA . ILE A 1 200 ? 2.448 -6.189 -15.722 1.00 91.25 200 ILE A CA 1
ATOM 1600 C C . ILE A 1 200 ? 2.816 -6.825 -17.059 1.00 91.25 200 ILE A C 1
ATOM 1602 O O . ILE A 1 200 ? 3.030 -6.097 -18.026 1.00 91.25 200 ILE A O 1
ATOM 1606 N N . GLN A 1 201 ? 2.865 -8.156 -17.132 1.00 91.75 201 GLN A N 1
ATOM 1607 C CA . GLN A 1 201 ? 3.234 -8.895 -18.335 1.00 91.75 201 GLN A CA 1
ATOM 1608 C C . GLN A 1 201 ? 2.490 -8.401 -19.593 1.00 91.75 201 GLN A C 1
ATOM 1610 O O . GLN A 1 201 ? 3.162 -7.922 -20.509 1.00 91.75 201 GLN A O 1
ATOM 1615 N N . PRO A 1 202 ? 1.145 -8.425 -19.671 1.00 90.19 202 PRO A N 1
ATOM 1616 C CA . PRO A 1 202 ? 0.447 -7.981 -20.879 1.00 90.19 202 PRO A CA 1
ATOM 1617 C C . PRO A 1 202 ? 0.686 -6.494 -21.181 1.00 90.19 202 PRO A C 1
ATOM 1619 O O . PRO A 1 202 ? 0.711 -6.078 -22.334 1.00 90.19 202 PRO A O 1
ATOM 1622 N N . LEU A 1 203 ? 0.935 -5.666 -20.162 1.00 89.19 203 LEU A N 1
ATOM 1623 C CA . LEU A 1 203 ? 1.210 -4.242 -20.366 1.00 89.19 203 LEU A CA 1
ATOM 1624 C C . LEU A 1 203 ? 2.587 -3.990 -21.000 1.00 89.19 203 LEU A C 1
ATOM 1626 O O . LEU A 1 203 ? 2.752 -3.014 -21.733 1.00 89.19 203 LEU A O 1
ATOM 1630 N N . VAL A 1 204 ? 3.572 -4.842 -20.706 1.00 86.25 204 VAL A N 1
ATOM 1631 C CA . VAL A 1 204 ? 4.941 -4.726 -21.231 1.00 86.25 204 VAL A CA 1
ATOM 1632 C C . VAL A 1 204 ? 5.071 -5.394 -22.598 1.00 86.25 204 VAL A C 1
ATOM 1634 O O . VAL A 1 204 ? 5.679 -4.811 -23.497 1.00 86.25 204 VAL A O 1
ATOM 1637 N N . TRP A 1 205 ? 4.526 -6.602 -22.746 1.00 86.88 205 TRP A N 1
ATOM 1638 C CA . TRP A 1 205 ? 4.838 -7.489 -23.870 1.00 86.88 205 TRP A CA 1
ATOM 1639 C C . TRP A 1 205 ? 3.788 -7.481 -24.984 1.00 86.88 205 TRP A C 1
ATOM 1641 O O . TRP A 1 205 ? 4.143 -7.782 -26.123 1.00 86.88 205 TRP A O 1
ATOM 1651 N N . ASP A 1 206 ? 2.547 -7.068 -24.705 1.00 85.38 206 ASP A N 1
ATOM 1652 C CA . ASP A 1 206 ? 1.505 -6.985 -25.732 1.00 85.38 206 ASP A CA 1
ATOM 1653 C C . ASP A 1 206 ? 1.438 -5.582 -26.370 1.00 85.38 206 ASP A C 1
ATOM 1655 O O . ASP A 1 206 ? 1.987 -4.581 -25.882 1.00 85.38 206 ASP A O 1
ATOM 1659 N N . GLU A 1 207 ? 0.762 -5.478 -27.515 1.00 71.25 207 GLU A N 1
ATOM 1660 C CA . GLU A 1 207 ? 0.439 -4.194 -28.147 1.00 71.25 207 GLU A CA 1
ATOM 1661 C C . GLU A 1 207 ? -0.731 -3.523 -27.419 1.00 71.25 207 GLU A C 1
ATOM 1663 O O . GLU A 1 207 ? -1.878 -3.576 -27.852 1.00 71.25 207 GLU A O 1
ATOM 1668 N N . THR A 1 208 ? -0.434 -2.905 -26.273 1.00 74.00 208 THR A N 1
ATOM 1669 C CA . THR A 1 208 ? -1.412 -2.144 -25.484 1.00 74.00 208 THR A CA 1
ATOM 1670 C C . THR A 1 208 ? -1.229 -0.633 -25.639 1.00 74.00 208 THR A C 1
ATOM 1672 O O . THR A 1 208 ? -0.109 -0.125 -25.762 1.00 74.00 208 THR A O 1
ATOM 1675 N N . ASP A 1 209 ? -2.330 0.116 -25.521 1.00 74.06 209 ASP A N 1
ATOM 1676 C CA . ASP A 1 209 ? -2.350 1.591 -25.532 1.00 74.06 209 ASP A CA 1
ATOM 1677 C C . ASP A 1 209 ? -1.557 2.228 -24.369 1.00 74.06 209 ASP A C 1
ATOM 1679 O O . ASP A 1 209 ? -1.358 3.441 -24.313 1.00 74.06 209 ASP A O 1
ATOM 1683 N N . HIS A 1 210 ? -1.090 1.428 -23.406 1.00 75.75 210 HIS A N 1
ATOM 1684 C CA . HIS A 1 210 ? -0.393 1.890 -22.203 1.00 75.75 210 HIS A CA 1
ATOM 1685 C C . HIS A 1 210 ? 1.138 1.826 -22.310 1.00 75.75 210 HIS A C 1
ATOM 1687 O O . HIS A 1 210 ? 1.844 2.208 -21.370 1.00 75.75 210 HIS A O 1
ATOM 1693 N N . ARG A 1 211 ? 1.666 1.416 -23.471 1.00 75.44 211 ARG A N 1
ATOM 1694 C CA . ARG A 1 211 ? 3.104 1.245 -23.730 1.00 75.44 211 ARG A CA 1
ATOM 1695 C C . ARG A 1 211 ? 3.931 2.506 -23.465 1.00 75.44 211 ARG A C 1
ATOM 1697 O O . ARG A 1 211 ? 5.045 2.408 -22.955 1.00 75.44 211 ARG A O 1
ATOM 1704 N N . GLU A 1 212 ? 3.410 3.695 -23.773 1.00 82.12 212 GLU A N 1
ATOM 1705 C CA . GLU A 1 212 ? 4.154 4.955 -23.604 1.00 82.12 212 GLU A CA 1
ATOM 1706 C C . GLU A 1 212 ? 4.575 5.188 -22.144 1.00 82.12 212 GLU A C 1
ATOM 1708 O O . GLU A 1 212 ? 5.708 5.572 -21.855 1.00 82.12 212 GLU A O 1
ATOM 1713 N N . MET A 1 213 ? 3.680 4.905 -21.204 1.00 87.25 213 MET A N 1
ATOM 1714 C CA . MET A 1 213 ? 3.901 5.113 -19.776 1.00 87.25 213 MET A CA 1
ATOM 1715 C C . MET A 1 213 ? 4.964 4.171 -19.212 1.00 87.25 213 MET A C 1
ATOM 1717 O O . MET A 1 213 ? 5.870 4.610 -18.503 1.00 87.25 213 MET A O 1
ATOM 1721 N N . LEU A 1 214 ? 4.899 2.888 -19.572 1.00 87.56 214 LEU A N 1
ATOM 1722 C CA . LEU A 1 214 ? 5.918 1.915 -19.185 1.00 87.56 214 LEU A CA 1
ATOM 1723 C C . LEU A 1 214 ? 7.271 2.239 -19.818 1.00 87.56 214 LEU A C 1
ATOM 1725 O O . LEU A 1 214 ? 8.295 2.133 -19.148 1.00 87.56 214 LEU A O 1
ATOM 1729 N N . GLN A 1 215 ? 7.291 2.726 -21.062 1.00 84.19 215 GLN A N 1
ATOM 1730 C CA . GLN A 1 215 ? 8.522 3.215 -21.681 1.00 84.19 215 GLN A CA 1
ATOM 1731 C C . GLN A 1 215 ? 9.116 4.406 -20.926 1.00 84.19 215 GLN A C 1
ATOM 1733 O O . GLN A 1 215 ? 10.335 4.470 -20.781 1.00 84.19 215 GLN A O 1
ATOM 1738 N N . LYS A 1 216 ? 8.295 5.341 -20.430 1.00 88.62 216 LYS A N 1
ATOM 1739 C CA . LYS A 1 216 ? 8.777 6.450 -19.590 1.00 88.62 216 LYS A CA 1
ATOM 1740 C C . LYS A 1 216 ? 9.422 5.928 -18.309 1.00 88.62 216 LYS A C 1
ATOM 1742 O O . LYS A 1 216 ? 10.559 6.290 -18.028 1.00 88.62 216 LYS A O 1
ATOM 1747 N N . ILE A 1 217 ? 8.747 5.029 -17.591 1.00 93.25 217 ILE A N 1
ATOM 1748 C CA . ILE A 1 217 ? 9.275 4.395 -16.370 1.00 93.25 217 ILE A CA 1
ATOM 1749 C C . ILE A 1 217 ? 10.606 3.694 -16.658 1.00 93.25 217 ILE A C 1
ATOM 1751 O O . ILE A 1 217 ? 11.606 3.933 -15.984 1.00 93.25 217 ILE A O 1
ATOM 1755 N N . LEU A 1 218 ? 10.639 2.870 -17.701 1.00 90.56 218 LEU A N 1
ATOM 1756 C CA . LEU A 1 218 ? 11.813 2.100 -18.082 1.00 90.56 218 LEU A CA 1
ATOM 1757 C C . LEU A 1 218 ? 12.999 2.991 -18.465 1.00 90.56 218 LEU A C 1
ATOM 1759 O O . LEU A 1 218 ? 14.119 2.741 -18.024 1.00 90.56 218 LEU A O 1
ATOM 1763 N N . ARG A 1 219 ? 12.766 4.055 -19.244 1.00 88.81 219 ARG A N 1
ATOM 1764 C CA . ARG A 1 219 ? 13.811 5.034 -19.585 1.00 88.81 219 ARG A CA 1
ATOM 1765 C C . ARG A 1 219 ? 14.394 5.675 -18.331 1.00 88.81 219 ARG A C 1
ATOM 1767 O O . ARG A 1 219 ? 15.611 5.802 -18.247 1.00 88.81 219 ARG A O 1
ATOM 1774 N N . SER A 1 220 ? 13.559 6.024 -17.356 1.00 91.56 220 SER A N 1
ATOM 1775 C CA . SER A 1 220 ? 14.008 6.602 -16.085 1.00 91.56 220 SER A CA 1
ATOM 1776 C C . SER A 1 220 ? 14.835 5.617 -15.257 1.00 91.56 220 SER A C 1
ATOM 1778 O O . SER A 1 220 ? 15.871 5.991 -14.704 1.00 91.56 220 SER A O 1
ATOM 1780 N N . LEU A 1 221 ? 14.437 4.342 -15.217 1.00 93.19 221 LEU A N 1
ATOM 1781 C CA . LEU A 1 221 ? 15.201 3.288 -14.544 1.00 93.19 221 LEU A CA 1
ATOM 1782 C C . LEU A 1 221 ? 16.564 3.072 -15.210 1.00 93.19 221 LEU A C 1
ATOM 1784 O O . LEU A 1 221 ? 17.583 3.084 -14.525 1.00 93.19 221 LEU A O 1
ATOM 1788 N N . VAL A 1 222 ? 16.605 2.945 -16.539 1.00 90.38 222 VAL A N 1
ATOM 1789 C CA . VAL A 1 222 ? 17.857 2.795 -17.299 1.00 90.38 222 VAL A CA 1
ATOM 1790 C C . VAL A 1 222 ? 18.755 4.017 -17.120 1.00 90.38 222 VAL A C 1
ATOM 1792 O O . VAL A 1 222 ? 19.940 3.860 -16.835 1.00 90.38 222 VAL A O 1
ATOM 1795 N N . HIS A 1 223 ? 18.192 5.226 -17.199 1.00 88.62 223 HIS A N 1
ATOM 1796 C CA . HIS A 1 223 ? 18.928 6.457 -16.923 1.00 88.62 223 HIS A CA 1
ATOM 1797 C C . HIS A 1 223 ? 19.552 6.429 -15.525 1.00 88.62 223 HIS A C 1
ATOM 1799 O O . HIS A 1 223 ? 20.737 6.708 -15.389 1.00 88.62 223 HIS A O 1
ATOM 1805 N N . THR A 1 224 ? 18.802 5.987 -14.511 1.00 90.56 224 THR A N 1
ATOM 1806 C CA . THR A 1 224 ? 19.329 5.850 -13.146 1.00 90.56 224 THR A CA 1
ATOM 1807 C C . THR A 1 224 ? 20.501 4.875 -13.084 1.00 90.56 224 THR A C 1
ATOM 1809 O O . THR A 1 224 ? 21.498 5.171 -12.443 1.00 90.56 224 THR A O 1
ATOM 1812 N N . ILE A 1 225 ? 20.423 3.716 -13.748 1.00 90.44 225 ILE A N 1
ATOM 1813 C CA . ILE A 1 225 ? 21.513 2.718 -13.755 1.00 90.44 225 ILE A CA 1
ATOM 1814 C C . ILE A 1 225 ? 22.798 3.314 -14.360 1.00 90.44 225 ILE A C 1
ATOM 1816 O O . ILE A 1 225 ? 23.906 3.040 -13.873 1.00 90.44 225 ILE A O 1
ATOM 1820 N N . MET A 1 226 ? 22.639 4.117 -15.415 1.00 85.25 226 MET A N 1
ATOM 1821 C CA . MET A 1 226 ? 23.716 4.769 -16.163 1.00 85.25 226 MET A CA 1
ATOM 1822 C C . MET A 1 226 ? 24.323 5.976 -15.461 1.00 85.25 226 MET A C 1
ATOM 1824 O O . MET A 1 226 ? 25.512 6.242 -15.637 1.00 85.25 226 MET A O 1
ATOM 1828 N N . ASP A 1 227 ? 23.515 6.713 -14.709 1.00 84.69 227 ASP A N 1
ATOM 1829 C CA . ASP A 1 227 ? 23.927 7.948 -14.071 1.00 84.69 227 ASP A CA 1
ATOM 1830 C C . ASP A 1 227 ? 25.003 7.672 -13.012 1.00 84.69 227 ASP A C 1
ATOM 1832 O O . ASP A 1 227 ? 24.774 7.019 -11.994 1.00 84.69 227 ASP A O 1
ATOM 1836 N N . GLN A 1 228 ? 26.216 8.163 -13.271 1.00 79.50 228 GLN A N 1
ATOM 1837 C CA . GLN A 1 228 ? 27.352 8.014 -12.362 1.00 79.50 228 GLN A CA 1
ATOM 1838 C C . GLN A 1 228 ? 27.225 8.907 -11.123 1.00 79.50 228 GLN A C 1
ATOM 1840 O O . GLN A 1 228 ? 27.904 8.655 -10.129 1.00 79.50 228 GLN A O 1
ATOM 1845 N N . THR A 1 229 ? 26.365 9.927 -11.176 1.00 79.38 229 THR A N 1
ATOM 1846 C CA . THR A 1 229 ? 26.086 10.827 -10.052 1.00 79.38 229 THR A CA 1
ATOM 1847 C C . THR A 1 229 ? 24.997 10.281 -9.127 1.00 79.38 229 THR A C 1
ATOM 1849 O O . THR A 1 229 ? 24.921 10.680 -7.964 1.00 79.38 229 THR A O 1
ATOM 1852 N N . ALA A 1 230 ? 24.207 9.307 -9.594 1.00 79.50 230 ALA A N 1
ATOM 1853 C CA . ALA A 1 230 ? 23.202 8.637 -8.784 1.00 79.50 230 ALA A CA 1
ATOM 1854 C C . ALA A 1 230 ? 23.836 7.804 -7.658 1.00 79.50 230 ALA A C 1
ATOM 1856 O O . ALA A 1 230 ? 24.863 7.137 -7.823 1.00 79.50 230 ALA A O 1
ATOM 1857 N N . CYS A 1 231 ? 23.163 7.779 -6.503 1.00 85.56 231 CYS A N 1
ATOM 1858 C CA . CYS A 1 231 ? 23.557 6.941 -5.374 1.00 85.56 231 CYS A CA 1
ATOM 1859 C C . CYS A 1 231 ? 23.637 5.460 -5.788 1.00 85.56 231 CYS A C 1
ATOM 1861 O O . CYS A 1 231 ? 22.754 4.946 -6.480 1.00 85.56 231 CYS A O 1
ATOM 1863 N N . LYS A 1 232 ? 24.673 4.753 -5.316 1.00 88.81 232 LYS A N 1
ATOM 1864 C CA . LYS A 1 232 ? 24.917 3.332 -5.616 1.00 88.81 232 LYS A CA 1
ATOM 1865 C C . LYS A 1 232 ? 23.695 2.451 -5.335 1.00 88.81 232 LYS A C 1
ATOM 1867 O O . LYS A 1 232 ? 23.404 1.559 -6.131 1.00 88.81 232 LYS A O 1
ATOM 1872 N N . ASP A 1 233 ? 22.968 2.730 -4.257 1.00 91.06 233 ASP A N 1
ATOM 1873 C CA . ASP A 1 233 ? 21.781 1.963 -3.874 1.00 91.06 233 ASP A CA 1
ATOM 1874 C C . ASP A 1 233 ? 20.634 2.165 -4.871 1.00 91.06 233 ASP A C 1
ATOM 1876 O O . ASP A 1 233 ? 20.011 1.191 -5.288 1.00 91.06 233 ASP A O 1
ATOM 1880 N N . ASN A 1 234 ? 20.419 3.397 -5.352 1.00 91.75 234 ASN A N 1
ATOM 1881 C CA . ASN A 1 234 ? 19.418 3.686 -6.386 1.00 91.75 234 ASN A CA 1
ATOM 1882 C C . ASN A 1 234 ? 19.759 2.967 -7.695 1.00 91.75 234 ASN A C 1
ATOM 1884 O O . ASN A 1 234 ? 18.875 2.396 -8.331 1.00 91.75 234 ASN A O 1
ATOM 1888 N N . ARG A 1 235 ? 21.041 2.943 -8.079 1.00 92.69 235 ARG A N 1
ATOM 1889 C CA . ARG A 1 235 ? 21.512 2.239 -9.283 1.00 92.69 235 ARG A CA 1
ATOM 1890 C C . ARG A 1 235 ? 21.281 0.733 -9.188 1.00 92.69 235 ARG A C 1
ATOM 1892 O O . ARG A 1 235 ? 20.762 0.128 -10.125 1.00 92.69 235 ARG A O 1
ATOM 1899 N N . LEU A 1 236 ? 21.638 0.131 -8.052 1.00 94.69 236 LEU A N 1
ATOM 1900 C CA . LEU A 1 236 ? 21.447 -1.299 -7.805 1.00 94.69 236 LEU A CA 1
ATOM 1901 C C . LEU A 1 236 ? 19.958 -1.671 -7.772 1.00 94.69 236 LEU A C 1
ATOM 1903 O O . LEU A 1 236 ? 19.547 -2.666 -8.379 1.00 94.69 236 LEU A O 1
ATOM 1907 N N . LEU A 1 237 ? 19.144 -0.856 -7.099 1.00 96.06 237 LEU A N 1
ATOM 1908 C CA . LEU A 1 237 ? 17.705 -1.061 -7.011 1.00 96.06 237 LEU A CA 1
ATOM 1909 C C . LEU A 1 237 ? 17.038 -0.915 -8.383 1.00 96.06 237 LEU A C 1
ATOM 1911 O O . LEU A 1 237 ? 16.197 -1.741 -8.737 1.00 96.06 237 LEU A O 1
ATOM 1915 N N . ALA A 1 238 ? 17.447 0.069 -9.189 1.00 95.06 238 ALA A N 1
ATOM 1916 C CA . ALA A 1 238 ? 16.961 0.239 -10.557 1.00 95.06 238 ALA A CA 1
ATOM 1917 C C . ALA A 1 238 ? 17.316 -0.971 -11.432 1.00 95.06 238 ALA A C 1
ATOM 1919 O O . ALA A 1 238 ? 16.445 -1.494 -12.122 1.00 95.06 238 ALA A O 1
ATOM 1920 N N . GLY A 1 239 ? 18.553 -1.474 -11.347 1.00 93.81 239 GLY A N 1
ATOM 1921 C CA . GLY A 1 239 ? 18.969 -2.689 -12.056 1.00 93.81 239 GLY A CA 1
ATOM 1922 C C . GLY A 1 239 ? 18.135 -3.911 -11.667 1.00 93.81 239 GLY A C 1
ATOM 1923 O O . GLY A 1 239 ? 17.638 -4.629 -12.534 1.00 93.81 239 GLY A O 1
ATOM 1924 N N . THR A 1 240 ? 17.900 -4.097 -10.366 1.00 95.88 240 THR A N 1
ATOM 1925 C CA . THR A 1 240 ? 17.031 -5.168 -9.847 1.00 95.88 240 THR A CA 1
ATOM 1926 C C . THR A 1 240 ? 15.600 -5.017 -10.362 1.00 95.88 240 THR A C 1
ATOM 1928 O O . THR A 1 240 ? 14.987 -5.988 -10.792 1.00 95.88 240 THR A O 1
ATOM 1931 N N . THR A 1 241 ? 15.080 -3.790 -10.372 1.00 96.62 241 THR A N 1
ATOM 1932 C CA . THR A 1 241 ? 13.729 -3.470 -10.849 1.00 96.62 241 THR A CA 1
ATOM 1933 C C . THR A 1 241 ? 13.565 -3.803 -12.331 1.00 96.62 241 THR A C 1
ATOM 1935 O O . THR A 1 241 ? 12.617 -4.492 -12.698 1.00 96.62 241 THR A O 1
ATOM 1938 N N . VAL A 1 242 ? 14.511 -3.384 -13.180 1.00 94.38 242 VAL A N 1
ATOM 1939 C CA . VAL A 1 242 ? 14.504 -3.718 -14.614 1.00 94.38 242 VAL A CA 1
ATOM 1940 C C . VAL A 1 242 ? 14.588 -5.229 -14.815 1.00 94.38 242 VAL A C 1
ATOM 1942 O O . VAL A 1 242 ? 13.845 -5.769 -15.627 1.00 94.38 242 VAL A O 1
ATOM 1945 N N . SER A 1 243 ? 15.425 -5.931 -14.045 1.00 93.31 243 SER A N 1
ATOM 1946 C CA . SER A 1 243 ? 15.501 -7.394 -14.111 1.00 93.31 243 SER A CA 1
ATOM 1947 C C . SER A 1 243 ? 14.168 -8.061 -13.761 1.00 93.31 243 SER A C 1
ATOM 1949 O O . SER A 1 243 ? 13.748 -8.956 -14.488 1.00 93.31 243 SER A O 1
ATOM 1951 N N . MET A 1 244 ? 13.470 -7.607 -12.714 1.00 94.94 244 MET A N 1
ATOM 1952 C CA . MET A 1 244 ? 12.147 -8.141 -12.361 1.00 94.94 244 MET A CA 1
ATOM 1953 C C . MET A 1 244 ? 11.117 -7.890 -13.466 1.00 94.94 244 MET A C 1
ATOM 1955 O O . MET A 1 244 ? 10.334 -8.783 -13.764 1.00 94.94 244 MET A O 1
ATOM 1959 N N . MET A 1 245 ? 11.160 -6.727 -14.126 1.00 92.88 245 MET A N 1
ATOM 1960 C CA . MET A 1 245 ? 10.308 -6.446 -15.286 1.00 92.88 245 MET A CA 1
ATOM 1961 C C . MET A 1 245 ? 10.612 -7.391 -16.453 1.00 92.88 245 MET A C 1
ATOM 1963 O O . MET A 1 245 ? 9.694 -7.960 -17.032 1.00 92.88 245 MET A O 1
ATOM 1967 N N . VAL A 1 246 ? 11.889 -7.596 -16.794 1.00 91.50 246 VAL A N 1
ATOM 1968 C CA . VAL A 1 246 ? 12.290 -8.523 -17.867 1.00 91.50 246 VAL A CA 1
ATOM 1969 C C . VAL A 1 246 ? 11.838 -9.954 -17.563 1.00 91.50 246 VAL A C 1
ATOM 1971 O O . VAL A 1 246 ? 11.397 -10.658 -18.465 1.00 91.50 246 VAL A O 1
ATOM 1974 N N . ASN A 1 247 ? 11.861 -10.358 -16.292 1.00 91.94 247 ASN A N 1
ATOM 1975 C CA . ASN A 1 247 ? 11.402 -11.677 -15.855 1.00 91.94 247 ASN A CA 1
ATOM 1976 C C . ASN A 1 247 ? 9.880 -11.881 -15.971 1.00 91.94 247 ASN A C 1
ATOM 1978 O O . ASN A 1 247 ? 9.414 -12.994 -15.754 1.00 91.94 247 ASN A O 1
ATOM 1982 N N . THR A 1 248 ? 9.107 -10.848 -16.324 1.00 91.75 248 THR A N 1
ATOM 1983 C CA . THR A 1 248 ? 7.681 -10.993 -16.671 1.00 91.75 248 THR A CA 1
ATOM 1984 C C . THR A 1 248 ? 7.460 -11.470 -18.110 1.00 91.75 248 THR A C 1
ATOM 1986 O O . THR A 1 248 ? 6.315 -11.618 -18.524 1.00 91.75 248 THR A O 1
ATOM 1989 N N . ALA A 1 249 ? 8.525 -11.666 -18.897 1.00 90.31 249 ALA A N 1
ATOM 1990 C CA . ALA A 1 249 ? 8.416 -12.111 -20.282 1.00 90.31 249 ALA A CA 1
ATOM 1991 C C . ALA A 1 249 ? 7.667 -13.452 -20.398 1.00 90.31 249 ALA A C 1
ATOM 1993 O O . ALA A 1 249 ? 7.951 -14.365 -19.620 1.00 90.31 249 ALA A O 1
ATOM 1994 N N . PRO A 1 250 ? 6.774 -13.611 -21.397 1.00 87.81 250 PRO A N 1
ATOM 1995 C CA . PRO A 1 250 ? 6.087 -14.883 -21.634 1.00 87.81 250 PRO A CA 1
ATOM 1996 C C . PRO A 1 250 ? 7.060 -16.004 -22.026 1.00 87.81 250 PRO A C 1
ATOM 1998 O O . PRO A 1 250 ? 6.823 -17.169 -21.720 1.00 87.81 250 PRO A O 1
ATOM 2001 N N . GLU A 1 251 ? 8.159 -15.643 -22.693 1.00 90.00 251 GLU A N 1
ATOM 2002 C CA . GLU A 1 251 ? 9.204 -16.547 -23.168 1.00 90.00 251 GLU A CA 1
ATOM 2003 C C . GLU A 1 251 ? 10.583 -16.031 -22.746 1.00 90.00 251 GLU A C 1
ATOM 2005 O O . GLU A 1 251 ? 10.846 -14.821 -22.738 1.00 90.00 251 GLU A O 1
ATOM 2010 N N . VAL A 1 252 ? 11.500 -16.955 -22.449 1.00 87.19 252 VAL A N 1
ATOM 2011 C CA . VAL A 1 252 ? 12.872 -16.628 -22.027 1.00 87.19 252 VAL A CA 1
ATOM 2012 C C . VAL A 1 252 ? 13.601 -15.847 -23.123 1.00 87.19 252 VAL A C 1
ATOM 2014 O O . VAL A 1 252 ? 14.342 -14.907 -22.839 1.00 87.19 252 VAL A O 1
ATOM 2017 N N . GLU A 1 253 ? 13.348 -16.181 -24.385 1.00 89.38 253 GLU A N 1
ATOM 2018 C CA . GLU A 1 253 ? 13.917 -15.541 -25.564 1.00 89.38 253 GLU A CA 1
ATOM 2019 C C . GLU A 1 253 ? 13.493 -14.074 -25.679 1.00 89.38 253 GLU A C 1
ATOM 2021 O O . GLU A 1 253 ? 14.310 -13.227 -26.049 1.00 89.38 253 GLU A O 1
ATOM 2026 N N . ALA A 1 254 ? 12.238 -13.752 -25.354 1.00 86.50 254 ALA A N 1
ATOM 2027 C CA . ALA A 1 254 ? 11.742 -12.377 -25.352 1.00 86.50 254 ALA A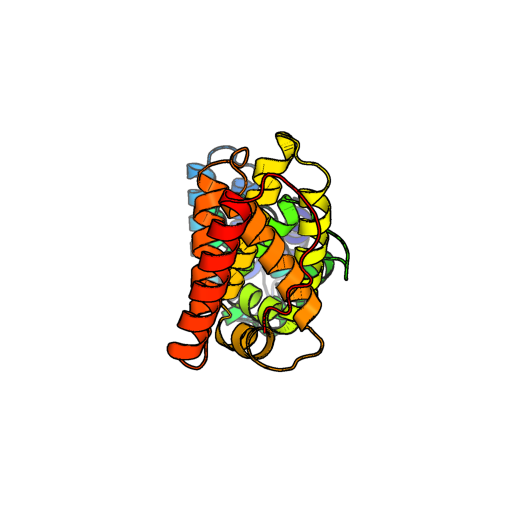 CA 1
ATOM 2028 C C . ALA A 1 254 ? 12.440 -11.547 -24.263 1.00 86.50 254 ALA A C 1
ATOM 2030 O O . ALA A 1 254 ? 12.934 -10.449 -24.538 1.00 86.50 254 ALA A O 1
ATOM 2031 N N . GLY A 1 255 ? 12.583 -12.115 -23.061 1.00 85.75 255 GLY A N 1
ATOM 2032 C CA . GLY A 1 255 ? 13.345 -11.501 -21.975 1.00 85.75 255 GLY A CA 1
ATOM 2033 C C . GLY A 1 255 ? 14.821 -11.290 -22.334 1.00 85.75 255 GLY A C 1
ATOM 2034 O O . GLY A 1 255 ? 15.364 -10.198 -22.148 1.00 85.75 255 GLY A O 1
ATOM 2035 N N . ALA A 1 256 ? 15.466 -12.297 -22.929 1.00 84.88 256 ALA A N 1
ATOM 2036 C CA . ALA A 1 256 ? 16.859 -12.226 -23.365 1.00 84.88 256 ALA A CA 1
ATOM 2037 C C . ALA A 1 256 ? 17.077 -11.157 -24.448 1.00 84.88 256 ALA A C 1
ATOM 2039 O O . ALA A 1 256 ? 18.042 -10.394 -24.370 1.00 84.88 256 ALA A O 1
ATOM 2040 N N . LYS A 1 257 ? 16.165 -11.047 -25.425 1.00 85.44 257 LYS A N 1
ATOM 2041 C CA . LYS A 1 257 ? 16.192 -9.984 -26.445 1.00 85.44 257 LYS A CA 1
ATOM 2042 C C . LYS A 1 257 ? 16.079 -8.596 -25.817 1.00 85.44 257 LYS A C 1
ATOM 2044 O O . LYS A 1 257 ? 16.844 -7.708 -26.190 1.00 85.44 257 LYS A O 1
ATOM 2049 N N . ALA A 1 258 ? 15.178 -8.414 -24.850 1.00 85.44 258 ALA A N 1
ATOM 2050 C CA . ALA A 1 258 ? 15.030 -7.146 -24.138 1.00 85.44 258 ALA A CA 1
ATOM 2051 C C . ALA A 1 258 ? 16.305 -6.788 -23.358 1.00 85.44 258 ALA A C 1
ATOM 2053 O O . ALA A 1 258 ? 16.819 -5.676 -23.482 1.00 85.44 258 ALA A O 1
ATOM 2054 N N . LEU A 1 259 ? 16.872 -7.747 -22.616 1.00 83.00 259 LEU A N 1
ATOM 2055 C CA . LEU A 1 259 ? 18.125 -7.559 -21.883 1.00 83.00 259 LEU A CA 1
ATOM 2056 C C . LEU A 1 259 ? 19.293 -7.214 -22.813 1.00 83.00 259 LEU A C 1
ATOM 2058 O O . LEU A 1 259 ? 20.088 -6.328 -22.503 1.00 83.00 259 LEU A O 1
ATOM 2062 N N . TRP A 1 260 ? 19.372 -7.869 -23.972 1.00 79.88 260 TRP A N 1
ATOM 2063 C CA . TRP A 1 260 ? 20.376 -7.576 -24.989 1.00 79.88 260 TRP A CA 1
ATOM 2064 C C . TRP A 1 260 ? 20.215 -6.167 -25.567 1.00 79.88 260 TRP A C 1
ATOM 2066 O O . TRP A 1 260 ? 21.198 -5.438 -25.691 1.00 79.88 260 TRP A O 1
ATOM 2076 N N . ALA A 1 261 ? 18.981 -5.743 -25.856 1.00 81.00 261 ALA A N 1
ATOM 2077 C CA . ALA A 1 261 ? 18.697 -4.381 -26.297 1.00 81.00 261 ALA A CA 1
ATOM 2078 C C . ALA A 1 261 ? 19.125 -3.344 -25.243 1.00 81.00 261 ALA A C 1
ATOM 2080 O O . ALA A 1 261 ? 19.775 -2.355 -25.591 1.00 81.00 261 ALA A O 1
ATOM 2081 N N . PHE A 1 262 ? 18.852 -3.594 -23.955 1.00 78.38 262 PHE A N 1
ATOM 2082 C CA . PHE A 1 262 ? 19.358 -2.746 -22.871 1.00 78.38 262 PHE A CA 1
ATOM 2083 C C . PHE A 1 262 ? 20.884 -2.721 -22.838 1.00 78.38 262 PHE A C 1
ATOM 2085 O O . PHE A 1 262 ? 21.467 -1.643 -22.813 1.00 78.38 262 PHE A O 1
ATOM 2092 N N . TYR A 1 263 ? 21.542 -3.880 -22.878 1.00 76.62 263 TYR A N 1
ATOM 2093 C CA . TYR A 1 263 ? 23.001 -3.970 -22.852 1.00 76.62 263 TYR A CA 1
ATOM 2094 C C . TYR A 1 263 ? 23.652 -3.183 -23.997 1.00 76.62 263 TYR A C 1
ATOM 2096 O O . TYR A 1 263 ? 24.581 -2.405 -23.764 1.00 76.62 263 TYR A O 1
ATOM 2104 N N . LEU A 1 264 ? 23.127 -3.322 -25.219 1.00 77.12 264 LEU A N 1
ATOM 2105 C CA . LEU A 1 264 ? 23.599 -2.562 -26.372 1.00 77.12 264 LEU A CA 1
ATOM 2106 C C . LEU A 1 264 ? 23.480 -1.058 -26.133 1.00 77.12 264 LEU A C 1
ATOM 2108 O O . LEU A 1 264 ? 24.442 -0.346 -26.381 1.00 77.12 264 LEU A O 1
ATOM 2112 N N . LEU A 1 265 ? 22.357 -0.578 -25.597 1.00 71.25 265 LEU A N 1
ATOM 2113 C CA . LEU A 1 265 ? 22.142 0.840 -25.283 1.00 71.25 265 LEU A CA 1
ATOM 2114 C C . LEU A 1 265 ? 23.079 1.378 -24.202 1.00 71.25 265 LEU A C 1
ATOM 2116 O O . LEU A 1 265 ? 23.618 2.477 -24.345 1.00 71.25 265 LEU A O 1
ATOM 2120 N N . MET A 1 266 ? 23.300 0.594 -23.147 1.00 70.38 266 MET A N 1
ATOM 2121 C CA . MET A 1 266 ? 24.239 0.933 -22.077 1.00 70.38 266 MET A CA 1
ATOM 2122 C C . MET A 1 266 ? 25.659 1.102 -22.633 1.00 70.38 266 MET A C 1
ATOM 2124 O O . MET A 1 266 ? 26.343 2.071 -22.307 1.00 70.38 266 MET A O 1
ATOM 2128 N N . ASN A 1 267 ? 26.076 0.200 -23.526 1.00 66.44 267 ASN A N 1
ATOM 2129 C CA . ASN A 1 267 ? 27.387 0.253 -24.170 1.00 66.44 267 ASN A CA 1
ATOM 2130 C C . ASN A 1 267 ? 27.494 1.344 -25.241 1.00 66.44 267 ASN A C 1
ATOM 2132 O O . ASN A 1 267 ? 28.547 1.962 -25.381 1.00 66.44 267 ASN A O 1
ATOM 2136 N N . TRP A 1 268 ? 26.421 1.611 -25.987 1.00 57.59 268 TRP A N 1
ATOM 2137 C CA . TRP A 1 268 ? 26.413 2.633 -27.036 1.00 57.59 268 TRP A CA 1
ATOM 2138 C C . TRP A 1 268 ? 26.572 4.043 -26.469 1.00 57.59 268 TRP A C 1
ATOM 2140 O O . TRP A 1 268 ? 27.314 4.857 -27.011 1.00 57.59 268 TRP A O 1
ATOM 2150 N N . ASN A 1 269 ? 25.921 4.324 -25.343 1.00 52.88 269 ASN A N 1
ATOM 2151 C CA . ASN A 1 269 ? 26.059 5.606 -24.656 1.00 52.88 269 ASN A CA 1
ATOM 2152 C C . ASN A 1 269 ? 27.406 5.739 -23.926 1.00 52.88 269 ASN A C 1
ATOM 2154 O O . ASN A 1 269 ? 27.908 6.849 -23.791 1.00 52.88 269 ASN A O 1
ATOM 2158 N N . ALA A 1 270 ? 28.040 4.632 -23.518 1.00 51.31 270 ALA A N 1
ATOM 2159 C CA . ALA A 1 270 ? 29.423 4.656 -23.029 1.00 51.31 270 ALA A CA 1
ATOM 2160 C C . ALA A 1 270 ? 30.435 5.035 -24.132 1.00 51.31 270 ALA A C 1
ATOM 2162 O O . ALA A 1 270 ? 31.533 5.493 -23.826 1.00 51.31 270 ALA A O 1
ATOM 2163 N N . GLN A 1 271 ? 30.060 4.876 -25.408 1.00 46.31 271 GLN A N 1
ATOM 2164 C CA . GLN A 1 271 ? 30.855 5.273 -26.575 1.00 46.31 271 GLN A CA 1
ATOM 2165 C C . GLN A 1 271 ? 30.484 6.656 -27.141 1.00 46.31 271 GLN A C 1
ATOM 2167 O O . GLN A 1 271 ? 31.207 7.164 -27.996 1.00 46.31 271 GLN A O 1
ATOM 2172 N N . ARG A 1 272 ? 29.391 7.287 -26.686 1.00 45.28 272 ARG A N 1
ATOM 2173 C CA . ARG A 1 272 ? 28.905 8.579 -27.199 1.00 45.28 272 ARG A CA 1
ATOM 2174 C C . ARG A 1 272 ? 28.728 9.611 -26.093 1.00 45.28 272 ARG A C 1
ATOM 2176 O O . ARG A 1 272 ? 27.627 9.847 -25.605 1.00 45.28 272 ARG A O 1
ATOM 2183 N N . THR A 1 273 ? 29.809 10.323 -25.809 1.00 43.25 273 THR A N 1
ATOM 2184 C CA . THR A 1 273 ? 29.755 11.684 -25.258 1.00 43.25 273 THR A CA 1
ATOM 2185 C C . THR A 1 273 ? 29.381 12.734 -26.318 1.00 43.25 273 THR A C 1
ATOM 2187 O O . THR A 1 273 ? 29.382 13.918 -26.006 1.00 43.25 273 THR A O 1
ATOM 2190 N N . GLU A 1 274 ? 29.015 12.343 -27.547 1.00 42.19 274 GLU A N 1
ATOM 2191 C CA . GLU A 1 274 ? 28.578 13.261 -28.607 1.00 42.19 274 GLU A CA 1
ATOM 2192 C C . GLU A 1 274 ? 27.328 12.744 -29.360 1.00 42.19 274 GLU A C 1
ATOM 2194 O O . GLU A 1 274 ? 27.301 11.661 -29.940 1.00 42.19 274 GLU A O 1
ATOM 2199 N N . GLU A 1 275 ? 26.297 13.593 -29.318 1.00 36.56 275 GLU A N 1
ATOM 2200 C CA . GLU A 1 275 ? 25.145 13.754 -30.222 1.00 36.56 275 GLU A CA 1
ATOM 2201 C C . GLU A 1 275 ? 23.947 12.761 -30.269 1.00 36.56 275 GLU A C 1
ATOM 2203 O O . GLU A 1 275 ? 23.966 11.664 -30.822 1.00 36.56 275 GLU A O 1
ATOM 2208 N N . ARG A 1 276 ? 22.830 13.333 -29.772 1.00 40.72 276 ARG A N 1
ATOM 2209 C CA . ARG A 1 276 ? 21.404 13.343 -30.193 1.00 40.72 276 ARG A CA 1
ATOM 2210 C C . ARG A 1 276 ? 20.587 12.047 -30.402 1.00 40.72 276 ARG A C 1
ATOM 2212 O O . ARG A 1 276 ? 20.753 11.293 -31.350 1.00 40.72 276 ARG A O 1
ATOM 2219 N N . LYS A 1 277 ? 19.530 11.993 -29.565 1.00 45.94 2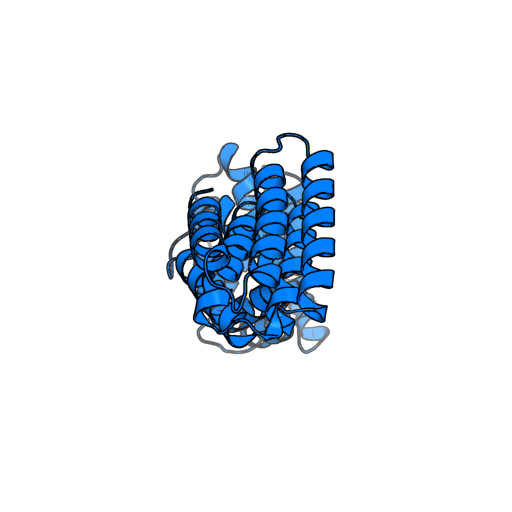77 LYS A N 1
ATOM 2220 C CA . LYS A 1 277 ? 18.152 11.460 -29.712 1.00 45.94 277 LYS A CA 1
ATOM 2221 C C . LYS A 1 277 ? 17.963 10.255 -30.643 1.00 45.94 277 LYS A C 1
ATOM 2223 O O . LYS A 1 277 ? 17.572 10.400 -31.797 1.00 45.94 277 LYS A O 1
ATOM 2228 N N . VAL A 1 278 ? 18.068 9.061 -30.060 1.00 39.09 278 VAL A N 1
ATOM 2229 C CA . VAL A 1 278 ? 17.540 7.828 -30.654 1.00 39.09 278 VAL A CA 1
ATOM 2230 C C . VAL A 1 278 ? 16.071 7.663 -30.259 1.00 39.09 278 VAL A C 1
ATOM 2232 O O . VAL A 1 278 ? 15.714 7.683 -29.079 1.00 39.09 278 VAL A O 1
ATOM 2235 N N . ASN A 1 279 ? 15.213 7.515 -31.265 1.00 39.22 279 ASN A N 1
ATOM 2236 C CA . ASN A 1 279 ? 13.807 7.176 -31.101 1.00 39.22 279 ASN A CA 1
ATOM 2237 C C . ASN A 1 279 ? 13.716 5.658 -30.880 1.00 39.22 279 ASN A C 1
ATOM 2239 O O . ASN A 1 279 ? 13.846 4.880 -31.821 1.00 39.22 279 ASN A O 1
ATOM 2243 N N . LEU A 1 280 ? 13.600 5.237 -29.620 1.00 43.00 280 LEU A N 1
ATOM 2244 C CA . LEU A 1 280 ? 13.624 3.826 -29.234 1.00 43.00 280 LEU A CA 1
ATOM 2245 C C . LEU A 1 280 ? 12.190 3.320 -29.051 1.00 43.00 280 LEU A C 1
ATOM 2247 O O . LEU A 1 280 ? 11.503 3.721 -28.106 1.00 43.00 280 LEU A O 1
ATOM 2251 N N . ARG A 1 281 ? 11.747 2.452 -29.969 1.00 40.34 281 ARG A N 1
ATOM 2252 C CA . ARG A 1 281 ? 10.621 1.536 -29.746 1.00 40.34 281 ARG A CA 1
ATOM 2253 C C . ARG A 1 281 ? 11.182 0.317 -29.019 1.00 40.34 281 ARG A C 1
ATOM 2255 O O . ARG A 1 281 ? 12.040 -0.375 -29.552 1.00 40.34 281 ARG A O 1
ATOM 2262 N N . TRP A 1 282 ? 10.762 0.156 -27.771 1.00 50.81 282 TRP A N 1
ATOM 2263 C CA . TRP A 1 282 ? 11.331 -0.805 -26.820 1.00 50.81 282 TRP A CA 1
ATOM 2264 C C . TRP A 1 282 ? 10.697 -2.190 -26.898 1.00 50.81 282 TRP A C 1
ATOM 2266 O O . TRP A 1 282 ? 11.300 -3.148 -26.434 1.00 50.81 282 TRP A O 1
ATOM 2276 N N . PHE A 1 283 ? 9.518 -2.248 -27.504 1.00 46.44 283 PHE A N 1
ATOM 2277 C CA . PHE A 1 283 ? 8.681 -3.395 -27.818 1.00 46.44 283 PHE A CA 1
ATOM 2278 C C . PHE A 1 283 ? 7.783 -2.934 -28.965 1.00 46.44 283 PHE A C 1
ATOM 2280 O O . PHE A 1 283 ? 7.516 -1.698 -29.025 1.00 46.44 283 PHE A O 1
#

Sequence (283 aa):
MQELERCTAFYQTLEGTDQLRETSSHILLLLQSLQQFAKGSVKRCKEKNLEEASQLLARLSRRGLGELDREAMLPLVRCVLRCQMETTTSSSLFCRLEKIVGKLSEQNITLVSEELRRLMDGLIENDKPASSEVLQTVSLFIEESSLGHQYWKKNLIRLLKTIAATFEVLLRDSNSSQVEWHYVTIKVCLHLFKGMSEEIQPLVWDETDHREMLQKILRSLVHTIMDQTACKDNRLLAGTTVSMMVNTAPEVEAGAKALWAFYLLMNWNAQRTEERKVNLRWF